Protein AF-A0A2J8LV79-F1 (afdb_monomer)

Radius of gyration: 21.76 Å; Cα contacts (8 Å, |Δi|>4): 304; chains: 1; bounding box: 48×62×70 Å

Mean predicted aligned error: 9.34 Å

Structure (mmCIF, N/CA/C/O backbone):
data_AF-A0A2J8LV79-F1
#
_entry.id   AF-A0A2J8LV79-F1
#
loop_
_atom_site.group_PDB
_atom_site.id
_atom_site.type_symbol
_atom_site.label_atom_id
_atom_site.label_alt_id
_atom_site.label_comp_id
_atom_site.label_asym_id
_atom_site.label_entity_id
_atom_site.label_seq_id
_atom_site.pdbx_PDB_ins_code
_atom_site.Cartn_x
_atom_site.Cartn_y
_atom_site.Cartn_z
_atom_site.occupancy
_atom_site.B_iso_or_equiv
_atom_site.auth_seq_id
_atom_site.auth_comp_id
_atom_site.auth_asym_id
_atom_site.auth_atom_id
_atom_site.pdbx_PDB_model_num
ATOM 1 N N . MET A 1 1 ? -25.445 -39.175 40.137 1.00 39.69 1 MET A N 1
ATOM 2 C CA . MET A 1 1 ? -25.209 -37.729 39.940 1.00 39.69 1 MET A CA 1
ATOM 3 C C . MET A 1 1 ? -23.810 -37.565 39.372 1.00 39.69 1 MET A C 1
ATOM 5 O O . MET A 1 1 ? -22.856 -37.852 40.078 1.00 39.69 1 MET A O 1
ATOM 9 N N . ILE A 1 2 ? -23.695 -37.228 38.089 1.00 40.22 2 ILE A N 1
ATOM 10 C CA . ILE A 1 2 ? -22.416 -37.004 37.398 1.00 40.22 2 ILE A CA 1
ATOM 11 C C . ILE A 1 2 ? -22.277 -35.485 37.269 1.00 40.22 2 ILE A C 1
ATOM 13 O O . ILE A 1 2 ? -23.160 -34.882 36.655 1.00 40.22 2 ILE A O 1
ATOM 17 N N . PRO A 1 3 ? -21.256 -34.833 37.849 1.00 46.62 3 PRO A N 1
ATOM 18 C CA . PRO A 1 3 ? -21.063 -33.415 37.614 1.00 46.62 3 PRO A CA 1
ATOM 19 C C . PRO A 1 3 ? -20.455 -33.258 36.218 1.00 46.62 3 PRO A C 1
ATOM 21 O O . PRO A 1 3 ? -19.317 -33.654 35.971 1.00 46.62 3 PRO A O 1
ATOM 24 N N . LEU A 1 4 ? -21.239 -32.714 35.285 1.00 43.84 4 LEU A N 1
ATOM 25 C CA . LEU A 1 4 ? -20.723 -32.218 34.015 1.00 43.84 4 LEU A CA 1
ATOM 26 C C . LEU A 1 4 ? -19.772 -31.054 34.330 1.00 43.84 4 LEU A C 1
ATOM 28 O O . LEU A 1 4 ? -20.209 -29.974 34.729 1.00 43.84 4 LEU A O 1
ATOM 32 N N . LEU A 1 5 ? -18.469 -31.282 34.173 1.00 44.16 5 LEU A N 1
ATOM 33 C CA . LEU A 1 5 ? -17.471 -30.221 34.142 1.00 44.16 5 LEU A CA 1
ATOM 34 C C . LEU A 1 5 ? -17.690 -29.407 32.861 1.00 44.16 5 LEU A C 1
ATOM 36 O O . LEU A 1 5 ? -17.278 -29.806 31.773 1.00 44.16 5 LEU A O 1
ATOM 40 N N . LEU A 1 6 ? -18.353 -28.259 32.987 1.00 46.00 6 LEU A N 1
ATOM 41 C CA . LEU A 1 6 ? -18.395 -27.249 31.938 1.00 46.00 6 LEU A CA 1
ATOM 42 C C . LEU A 1 6 ? -17.056 -26.495 31.966 1.00 46.00 6 LEU A C 1
ATOM 44 O O . LEU A 1 6 ? -16.930 -25.431 32.568 1.00 46.00 6 LEU A O 1
ATOM 48 N N . ALA A 1 7 ? -16.023 -27.075 31.355 1.00 46.91 7 ALA A N 1
ATOM 49 C CA . ALA A 1 7 ? -14.802 -26.348 31.036 1.00 46.91 7 ALA A CA 1
ATOM 50 C C . ALA A 1 7 ? -15.116 -25.384 29.883 1.00 46.91 7 ALA A C 1
ATOM 52 O O . ALA A 1 7 ? -14.869 -25.674 28.713 1.00 46.91 7 ALA A O 1
ATOM 53 N N . ALA A 1 8 ? -15.716 -24.240 30.211 1.00 50.88 8 ALA A N 1
ATOM 54 C CA . ALA A 1 8 ? -15.766 -23.112 29.302 1.00 50.88 8 ALA A CA 1
ATOM 55 C C . ALA A 1 8 ? -14.333 -22.586 29.156 1.00 50.88 8 ALA A C 1
ATOM 57 O O . ALA A 1 8 ? -13.867 -21.761 29.941 1.00 50.88 8 ALA A O 1
ATOM 58 N N . LEU A 1 9 ? -13.626 -23.100 28.148 1.00 46.44 9 LEU A N 1
ATOM 59 C CA . LEU A 1 9 ? -12.509 -22.416 27.511 1.00 46.44 9 LEU A CA 1
ATOM 60 C C . LEU A 1 9 ? -13.044 -21.083 26.975 1.00 46.44 9 LEU A C 1
ATOM 62 O O . LEU A 1 9 ? -13.362 -20.943 25.798 1.00 46.44 9 LEU A O 1
ATOM 66 N N . LEU A 1 10 ? -13.136 -20.081 27.848 1.00 46.03 10 LEU A N 1
ATOM 67 C CA . LEU A 1 10 ? -13.103 -18.685 27.446 1.00 46.03 10 LEU A CA 1
ATOM 68 C C . LEU A 1 10 ? -11.665 -18.400 27.013 1.00 46.03 10 LEU A C 1
ATOM 70 O O . LEU A 1 10 ? -10.909 -17.698 27.680 1.00 46.03 10 LEU A O 1
ATOM 74 N N . CYS A 1 11 ? -11.277 -18.979 25.877 1.00 46.31 11 CYS A N 1
ATOM 75 C CA . CYS A 1 11 ? -10.265 -18.363 25.051 1.00 46.31 11 CYS A CA 1
ATOM 76 C C . CYS A 1 11 ? -10.916 -17.066 24.579 1.00 46.31 11 CYS A C 1
ATOM 78 O O . CYS A 1 11 ? -11.629 -17.047 23.583 1.00 46.31 11 CYS A O 1
ATOM 80 N N . VAL A 1 12 ? -10.783 -16.002 25.372 1.00 38.00 12 VAL A N 1
ATOM 81 C CA . VAL A 1 12 ? -10.940 -14.656 24.843 1.00 38.00 12 VAL A CA 1
ATOM 82 C C . VAL A 1 12 ? -9.809 -14.563 23.831 1.00 38.00 12 VAL A C 1
ATOM 84 O O . VAL A 1 12 ? -8.650 -14.542 24.258 1.00 38.00 12 VAL A O 1
ATOM 87 N N . PRO A 1 13 ? -10.072 -14.583 22.513 1.00 48.00 13 PRO A N 1
ATOM 88 C CA . PRO A 1 13 ? -9.004 -14.256 21.605 1.00 48.00 13 PRO A CA 1
ATOM 89 C C . PRO A 1 13 ? -8.693 -12.800 21.929 1.00 48.00 13 PRO A C 1
ATOM 91 O O . PRO A 1 13 ? -9.554 -11.925 21.791 1.00 48.00 13 PRO A O 1
ATOM 94 N N . ALA A 1 14 ? -7.481 -12.537 22.415 1.00 49.09 14 ALA A N 1
ATOM 95 C CA . ALA A 1 14 ? -6.892 -11.225 22.231 1.00 49.09 14 ALA A CA 1
ATOM 96 C C . ALA A 1 14 ? -7.126 -10.885 20.755 1.00 49.09 14 ALA A C 1
ATOM 98 O O . ALA A 1 14 ? -6.727 -11.663 19.888 1.00 49.09 14 ALA A O 1
ATOM 99 N N . GLY A 1 15 ? -7.928 -9.849 20.491 1.00 58.84 15 GLY A N 1
ATOM 100 C CA . GLY A 1 15 ? -8.469 -9.611 19.158 1.00 58.84 15 GLY A CA 1
ATOM 101 C C . GLY A 1 15 ? -7.330 -9.570 18.152 1.00 58.84 15 GLY A C 1
ATOM 102 O O . GLY A 1 15 ? -6.488 -8.676 18.232 1.00 58.84 15 GLY A O 1
ATOM 103 N N . ALA A 1 16 ? -7.283 -10.557 17.255 1.00 71.44 16 ALA A N 1
ATOM 104 C CA . ALA A 1 16 ? -6.302 -10.580 16.186 1.00 71.44 16 ALA A CA 1
ATOM 105 C C . ALA A 1 16 ? -6.394 -9.248 15.434 1.00 71.44 16 ALA A C 1
ATOM 107 O O . ALA A 1 16 ? -7.498 -8.757 15.168 1.00 71.44 16 ALA A O 1
ATOM 108 N N . LEU A 1 17 ? -5.244 -8.638 15.144 1.00 86.44 17 LEU A N 1
ATOM 109 C CA . LEU A 1 17 ? -5.197 -7.430 14.332 1.00 86.44 17 LEU A CA 1
ATOM 110 C C . LEU A 1 17 ? -5.921 -7.727 13.014 1.00 86.44 17 LEU A C 1
ATOM 112 O O . LEU A 1 17 ? -5.528 -8.626 12.278 1.00 86.44 17 LEU A O 1
ATOM 116 N N . THR A 1 18 ? -7.005 -7.007 12.750 1.00 91.56 18 THR A N 1
ATOM 117 C CA . THR A 1 18 ? -7.885 -7.267 11.610 1.00 91.56 18 THR A CA 1
ATOM 118 C C . THR A 1 18 ? -8.355 -5.956 11.001 1.00 91.56 18 THR A C 1
ATOM 120 O O . THR A 1 18 ? -8.364 -4.912 11.664 1.00 91.56 18 THR A O 1
ATOM 123 N N . CYS A 1 19 ? -8.742 -6.007 9.730 1.00 94.50 19 CYS A N 1
ATOM 124 C CA . CYS A 1 19 ? -9.367 -4.876 9.074 1.00 94.50 19 CYS A CA 1
ATOM 125 C C . CYS A 1 19 ? -10.834 -4.791 9.504 1.00 94.50 19 CYS A C 1
ATOM 127 O O . CYS A 1 19 ? -11.537 -5.793 9.594 1.00 94.50 19 CYS A O 1
ATOM 129 N N . TYR A 1 20 ? -11.318 -3.577 9.734 1.00 95.88 20 TYR A N 1
ATOM 130 C CA . TYR A 1 20 ? -12.736 -3.318 9.943 1.00 95.88 20 TYR A CA 1
ATOM 131 C C . TYR A 1 20 ? -13.293 -2.628 8.711 1.00 95.88 20 TYR A C 1
ATOM 133 O O . TYR A 1 20 ? -12.776 -1.603 8.266 1.00 95.88 20 TYR A O 1
ATOM 141 N N . GLY A 1 21 ? -14.361 -3.193 8.163 1.00 96.12 21 GLY A N 1
ATOM 142 C CA . GLY A 1 21 ? -15.067 -2.626 7.036 1.00 96.12 21 GLY A CA 1
ATOM 143 C C . GLY A 1 21 ? -15.900 -1.414 7.425 1.00 96.12 21 GLY A C 1
ATOM 144 O O . GLY A 1 21 ? -16.031 -1.032 8.591 1.00 96.12 21 GLY A O 1
ATOM 145 N N . ASP A 1 22 ? -16.515 -0.801 6.422 1.00 95.00 22 ASP A N 1
ATOM 146 C CA . ASP A 1 22 ? -17.202 0.479 6.607 1.00 95.00 22 ASP A CA 1
ATOM 147 C C . ASP A 1 22 ? -18.522 0.382 7.396 1.00 95.00 22 ASP A C 1
ATOM 149 O O . ASP A 1 22 ? -19.063 1.377 7.884 1.00 95.00 22 ASP A O 1
ATOM 153 N N . SER A 1 23 ? -19.039 -0.841 7.537 1.00 93.44 23 SER A N 1
ATOM 154 C CA . SER A 1 23 ? -20.164 -1.206 8.404 1.00 93.44 23 SER A CA 1
ATOM 155 C C . SER A 1 23 ? -19.758 -1.417 9.869 1.00 93.44 23 SER A C 1
ATOM 157 O O . SER A 1 23 ? -20.633 -1.602 10.713 1.00 93.44 23 SER A O 1
ATOM 159 N N . GLY A 1 24 ? -18.456 -1.404 10.174 1.00 94.00 24 GLY A N 1
ATOM 160 C CA . GLY A 1 24 ? -17.907 -1.722 11.492 1.00 94.00 24 GLY A CA 1
ATOM 161 C C . GLY A 1 24 ? -17.724 -3.216 11.766 1.00 94.00 24 GLY A C 1
ATOM 162 O O . GLY A 1 24 ? -17.339 -3.564 12.877 1.00 94.00 24 GLY A O 1
ATOM 163 N N . GLN A 1 25 ? -17.979 -4.087 10.787 1.00 94.31 25 GLN A N 1
ATOM 164 C CA . GLN A 1 25 ? -17.705 -5.524 10.890 1.00 94.31 25 GLN A CA 1
ATOM 165 C C . GLN A 1 25 ? -16.270 -5.846 10.450 1.00 94.31 25 GLN A C 1
ATOM 167 O O . GLN A 1 25 ? -15.749 -5.133 9.589 1.00 94.31 25 GLN A O 1
ATOM 172 N N . PRO A 1 26 ? -15.626 -6.892 11.000 1.00 95.38 26 PRO A N 1
ATOM 173 C CA . PRO A 1 26 ? -14.350 -7.380 10.486 1.00 95.38 26 PRO A CA 1
ATOM 174 C C . PRO A 1 26 ? -14.457 -7.762 9.005 1.00 95.38 26 PRO A C 1
ATOM 176 O O . PRO A 1 26 ? -15.452 -8.350 8.583 1.00 95.38 26 PRO A O 1
ATOM 179 N N . VAL A 1 27 ? -13.434 -7.421 8.229 1.00 96.19 27 VAL A N 1
ATOM 180 C CA . VAL A 1 27 ? -13.278 -7.801 6.820 1.00 96.19 27 VAL A CA 1
ATOM 181 C C . VAL A 1 27 ? -11.847 -8.267 6.597 1.00 96.19 27 VAL A C 1
ATOM 183 O O . VAL A 1 27 ? -10.934 -7.840 7.299 1.00 96.19 27 VAL A O 1
ATOM 186 N N . ASP A 1 28 ? -11.639 -9.126 5.610 1.00 95.19 28 ASP A N 1
ATOM 187 C CA . ASP A 1 28 ? -10.306 -9.637 5.290 1.00 95.19 28 ASP A CA 1
ATOM 188 C C . ASP A 1 28 ? -9.422 -8.564 4.623 1.00 95.19 28 ASP A C 1
ATOM 190 O O . ASP A 1 28 ? -8.253 -8.383 4.963 1.00 95.19 28 ASP A O 1
ATOM 194 N N . TRP A 1 29 ? -10.014 -7.766 3.734 1.00 95.94 29 TRP A N 1
ATOM 195 C CA . TRP A 1 29 ? -9.386 -6.611 3.100 1.00 95.94 29 TRP A CA 1
ATOM 196 C C . TRP A 1 29 ? -10.441 -5.570 2.716 1.00 95.94 29 TRP A C 1
ATOM 198 O O . TRP A 1 29 ? -11.628 -5.868 2.579 1.00 95.94 29 TRP A O 1
ATOM 208 N N . PHE A 1 30 ? -10.005 -4.328 2.521 1.00 97.25 30 PHE A N 1
ATOM 209 C CA . PHE A 1 30 ? -10.810 -3.289 1.887 1.00 97.25 30 PHE A CA 1
ATOM 210 C C . PHE A 1 30 ? -9.921 -2.319 1.109 1.00 97.25 30 PHE A C 1
ATOM 212 O O . PHE A 1 30 ? -8.728 -2.182 1.382 1.00 97.25 30 PHE A O 1
ATOM 219 N N . VAL A 1 31 ? -10.525 -1.596 0.171 1.00 97.38 31 VAL A N 1
ATOM 220 C CA . VAL A 1 31 ? -9.910 -0.496 -0.570 1.00 97.38 31 VAL A CA 1
ATOM 221 C C . VAL A 1 31 ? -10.752 0.760 -0.370 1.00 97.38 31 VAL A C 1
ATOM 223 O O . VAL A 1 31 ? -11.982 0.724 -0.434 1.00 97.38 31 VAL A O 1
ATOM 226 N N . VAL A 1 32 ? -10.082 1.889 -0.138 1.00 97.25 32 VAL A N 1
ATOM 227 C CA . VAL A 1 32 ? -10.708 3.214 -0.132 1.00 97.25 32 VAL A CA 1
ATOM 228 C C . VAL A 1 32 ? -10.107 4.091 -1.219 1.00 97.25 32 VAL A C 1
ATOM 230 O O . VAL A 1 32 ? -8.892 4.125 -1.398 1.00 97.25 32 VAL A O 1
ATOM 233 N N . TYR A 1 33 ? -10.957 4.840 -1.914 1.00 96.81 33 TYR A N 1
ATOM 234 C CA . TYR A 1 33 ? -10.546 5.879 -2.852 1.00 96.81 33 TYR A CA 1
ATOM 235 C C . TYR A 1 33 ? -11.039 7.226 -2.333 1.00 96.81 33 TYR A C 1
ATOM 237 O O . TYR A 1 33 ? -12.231 7.527 -2.406 1.00 96.81 33 TYR A O 1
ATOM 245 N N . LYS A 1 34 ? -10.137 8.056 -1.802 1.00 95.50 34 LYS A N 1
ATOM 246 C CA . LYS A 1 34 ? -10.491 9.382 -1.283 1.00 95.50 34 LYS A CA 1
ATOM 247 C C . LYS A 1 34 ? -10.789 10.350 -2.427 1.00 95.50 34 LYS A C 1
ATOM 249 O O . LYS A 1 34 ? -9.983 10.509 -3.340 1.00 95.50 34 LYS A O 1
ATOM 254 N N . LEU A 1 35 ? -11.915 11.047 -2.346 1.00 93.19 35 LEU A N 1
ATOM 255 C CA . LEU A 1 35 ? -12.305 12.042 -3.337 1.00 93.19 35 LEU A CA 1
ATOM 256 C C . LEU A 1 35 ? -11.572 13.379 -3.099 1.00 93.19 35 LEU A C 1
ATOM 258 O O . LEU A 1 35 ? -11.213 13.713 -1.957 1.00 93.19 35 LEU A O 1
ATOM 262 N N . PRO A 1 36 ? -11.301 14.155 -4.164 1.00 91.44 36 PRO A N 1
ATOM 263 C CA . PRO A 1 36 ? -10.710 15.481 -4.039 1.00 91.44 36 PRO A CA 1
ATOM 264 C C . PRO A 1 36 ? -11.697 16.477 -3.415 1.00 91.44 36 PRO A C 1
ATOM 266 O O . PRO A 1 36 ? -12.911 16.271 -3.398 1.00 91.44 36 PRO A O 1
ATOM 269 N N . ALA A 1 37 ? -11.177 17.595 -2.911 1.00 89.31 37 ALA A N 1
ATOM 270 C CA . ALA A 1 37 ? -12.014 18.711 -2.487 1.00 89.31 37 ALA A CA 1
ATOM 271 C C . ALA A 1 37 ? -12.567 19.438 -3.724 1.00 89.31 37 ALA A C 1
ATOM 273 O O . ALA A 1 37 ? -11.842 20.163 -4.403 1.00 89.31 37 ALA A O 1
ATOM 274 N N . LEU A 1 38 ? -13.850 19.239 -4.026 1.00 81.00 38 LEU A N 1
ATOM 275 C CA . LEU A 1 38 ? -14.521 19.929 -5.127 1.00 81.00 38 LEU A CA 1
ATOM 276 C C . LEU A 1 38 ? -14.996 21.325 -4.689 1.00 81.00 38 LEU A C 1
ATOM 278 O O . LEU A 1 38 ? -15.465 21.520 -3.564 1.00 81.00 38 LEU A O 1
ATOM 282 N N . ARG A 1 39 ? -14.878 22.310 -5.588 1.00 70.69 39 ARG A N 1
ATOM 283 C CA . ARG A 1 39 ? -15.454 23.652 -5.404 1.00 70.69 39 ARG A CA 1
ATOM 284 C C . ARG A 1 39 ? -16.967 23.567 -5.662 1.00 70.69 39 ARG A C 1
ATOM 286 O O . ARG A 1 39 ? -17.359 23.221 -6.768 1.00 70.69 39 ARG A O 1
ATOM 293 N N . GLY A 1 40 ? -17.809 23.854 -4.663 1.00 70.81 40 GLY A N 1
ATOM 294 C CA . GLY A 1 40 ? -19.273 23.756 -4.793 1.00 70.81 40 GLY A CA 1
ATOM 295 C C . GLY A 1 40 ? -20.038 23.655 -3.465 1.00 70.81 40 GLY A C 1
ATOM 296 O O . GLY A 1 40 ? -19.451 23.819 -2.387 1.00 70.81 40 GLY A O 1
ATOM 297 N N . SER A 1 41 ? -21.356 23.419 -3.565 1.00 56.62 41 SER A N 1
ATOM 298 C CA . SER A 1 41 ? -22.307 23.332 -2.445 1.00 56.62 41 SER A CA 1
ATOM 299 C C . SER A 1 41 ? -22.028 22.133 -1.538 1.00 56.62 41 SER A C 1
ATOM 301 O O . SER A 1 41 ? -21.927 21.001 -2.004 1.00 56.62 41 SER A O 1
ATOM 303 N N . GLY A 1 42 ? -21.925 22.406 -0.241 1.00 66.94 42 GLY A N 1
ATOM 304 C CA . GLY A 1 42 ? -21.603 21.455 0.820 1.00 66.94 42 GLY A CA 1
ATOM 305 C C . GLY A 1 42 ? -20.848 22.168 1.942 1.00 66.94 42 GLY A C 1
ATOM 306 O O . GLY A 1 42 ? -20.247 23.224 1.715 1.00 66.94 42 GLY A O 1
ATOM 307 N N . GLU A 1 43 ? -20.878 21.616 3.152 1.00 73.75 43 GLU A N 1
ATOM 308 C CA . GLU A 1 43 ? -20.137 22.179 4.281 1.00 73.75 43 GLU A CA 1
ATOM 309 C C . GLU A 1 43 ? -18.633 22.177 3.997 1.00 73.75 43 GLU A C 1
ATOM 311 O O . GLU A 1 43 ? -18.054 21.151 3.632 1.00 73.75 43 GLU A O 1
ATOM 316 N N . ALA A 1 44 ? -17.980 23.325 4.196 1.00 76.00 44 ALA A N 1
ATOM 317 C CA . ALA A 1 44 ? -16.544 23.470 3.967 1.00 76.00 44 ALA A CA 1
ATOM 318 C C . ALA A 1 44 ? -15.719 22.429 4.745 1.00 76.00 44 ALA A C 1
ATOM 320 O O . ALA A 1 44 ? -14.731 21.924 4.217 1.00 76.00 44 ALA A O 1
ATOM 321 N N . ALA A 1 45 ? -16.175 22.062 5.948 1.00 76.56 45 ALA A N 1
ATOM 322 C CA . ALA A 1 45 ? -15.540 21.080 6.824 1.00 76.56 45 ALA A CA 1
ATOM 323 C C . ALA A 1 45 ? -15.519 19.647 6.259 1.00 76.56 45 ALA A C 1
ATOM 325 O O . ALA A 1 45 ? -14.679 18.853 6.663 1.00 76.56 45 ALA A O 1
ATOM 326 N N . GLN A 1 46 ? -16.408 19.309 5.320 1.00 81.25 46 GLN A N 1
ATOM 327 C CA . GLN A 1 46 ? -16.523 17.957 4.755 1.00 81.25 46 GLN A CA 1
ATOM 328 C C . GLN A 1 46 ? -15.822 17.815 3.393 1.00 81.25 46 GLN A C 1
ATOM 330 O O . GLN A 1 46 ? -15.763 16.727 2.809 1.00 81.25 46 GLN A O 1
ATOM 335 N N . ARG A 1 47 ? -15.284 18.915 2.854 1.00 86.44 47 ARG A N 1
ATOM 336 C CA . ARG A 1 47 ? -14.685 18.944 1.516 1.00 86.44 47 ARG A CA 1
ATOM 337 C C . ARG A 1 47 ? -13.445 18.057 1.452 1.00 86.44 47 ARG A C 1
ATOM 339 O O . ARG A 1 47 ? -12.524 18.189 2.248 1.00 86.44 47 ARG A O 1
ATOM 346 N N . GLY A 1 48 ? -13.411 17.166 0.461 1.00 90.31 48 GLY A N 1
ATOM 347 C CA . GLY A 1 48 ? -12.277 16.265 0.231 1.00 90.31 48 GLY A CA 1
ATOM 348 C C . GLY A 1 48 ? -12.116 15.154 1.274 1.00 90.31 48 GLY A C 1
ATOM 349 O O . GLY A 1 48 ? -11.064 14.510 1.297 1.00 90.31 48 GLY A O 1
ATOM 350 N N . LEU A 1 49 ? -13.130 14.937 2.121 1.00 93.31 49 LEU A N 1
ATOM 351 C CA . LEU A 1 49 ? -13.174 13.855 3.112 1.00 93.31 49 LEU A CA 1
ATOM 352 C C . LEU A 1 49 ? -14.088 12.691 2.701 1.00 93.31 49 LEU A C 1
ATOM 354 O O . LEU A 1 49 ? -14.098 11.657 3.366 1.00 93.31 49 LEU A O 1
ATOM 358 N N . GLN A 1 50 ? -14.841 12.842 1.611 1.00 94.06 50 GLN A N 1
ATOM 359 C CA . GLN A 1 50 ? -15.625 11.758 1.020 1.00 94.06 50 GLN A CA 1
ATOM 360 C C . GLN A 1 50 ? -14.706 10.724 0.358 1.00 94.06 50 GLN A C 1
ATOM 362 O O . GLN A 1 50 ? -13.607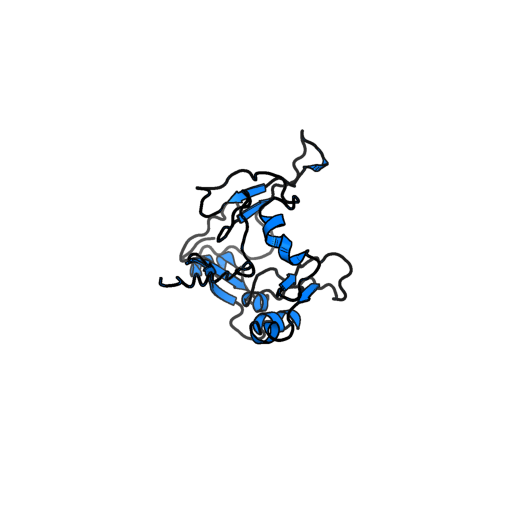 11.052 -0.096 1.00 94.06 50 GLN A O 1
ATOM 367 N N . TYR A 1 51 ? -15.157 9.475 0.278 1.00 96.69 51 TYR A N 1
ATOM 368 C CA . TYR A 1 51 ? -14.422 8.387 -0.365 1.00 96.69 51 TYR A CA 1
ATOM 369 C C . TYR A 1 51 ? -15.373 7.360 -0.985 1.00 96.69 51 TYR A C 1
ATOM 371 O O . TYR A 1 51 ? -16.514 7.215 -0.550 1.00 96.69 51 TYR A O 1
ATOM 379 N N . LYS A 1 52 ? -14.885 6.633 -1.993 1.00 97.69 52 LYS A N 1
ATOM 380 C CA . LYS A 1 52 ? -15.471 5.366 -2.444 1.00 97.69 52 LYS A CA 1
ATOM 381 C C . LYS A 1 52 ? -14.845 4.212 -1.669 1.00 97.69 52 LYS A C 1
ATOM 383 O O . LYS A 1 52 ? -13.684 4.290 -1.267 1.00 97.69 52 LYS A O 1
ATOM 388 N N . TYR A 1 53 ? -15.607 3.148 -1.478 1.00 98.31 53 TYR A N 1
ATOM 389 C CA . TYR A 1 53 ? -15.237 1.987 -0.683 1.00 98.31 53 TYR A CA 1
ATOM 390 C C . TYR A 1 53 ? -15.502 0.689 -1.454 1.00 98.31 53 TYR A C 1
ATOM 392 O O . TYR A 1 53 ? -16.507 0.588 -2.161 1.00 98.31 53 TYR A O 1
ATOM 400 N N . LEU A 1 54 ? -14.624 -0.296 -1.272 1.00 97.69 54 LEU A N 1
ATOM 401 C CA . LEU A 1 54 ? -14.717 -1.643 -1.833 1.00 97.69 54 LEU A CA 1
ATOM 402 C C . LEU A 1 54 ? -14.198 -2.663 -0.805 1.00 97.69 54 LEU A C 1
ATOM 404 O O . LEU A 1 54 ? -13.147 -2.454 -0.207 1.00 97.69 54 LEU A O 1
ATOM 408 N N . ASP A 1 55 ? -14.917 -3.765 -0.623 1.00 96.94 55 ASP A N 1
ATOM 409 C CA . ASP A 1 55 ? -14.475 -4.970 0.101 1.00 96.94 55 ASP A CA 1
ATOM 410 C C . ASP A 1 55 ? -14.971 -6.228 -0.635 1.00 96.94 55 ASP A C 1
ATOM 412 O O . ASP A 1 55 ? -15.713 -6.122 -1.616 1.00 96.94 55 ASP A O 1
ATOM 416 N N . GLU A 1 56 ? -14.599 -7.414 -0.156 1.00 94.44 56 GLU A N 1
ATOM 417 C CA . GLU A 1 56 ? -15.037 -8.700 -0.721 1.00 94.44 56 GLU A CA 1
ATOM 418 C C . GLU A 1 56 ? -16.570 -8.826 -0.831 1.00 94.44 56 GLU A C 1
ATOM 420 O O . GLU A 1 56 ? -17.096 -9.334 -1.818 1.00 94.44 56 GLU A O 1
ATOM 425 N N . SER A 1 57 ? -17.304 -8.310 0.157 1.00 93.19 57 SER A N 1
ATOM 426 C CA . SER A 1 57 ? -18.766 -8.419 0.255 1.00 93.19 57 SER A CA 1
ATOM 427 C C . SER A 1 57 ? -19.533 -7.336 -0.514 1.00 93.19 57 SER A C 1
ATOM 429 O O . SER A 1 57 ? -20.760 -7.379 -0.612 1.00 93.19 57 SER A O 1
ATOM 431 N N . SER A 1 58 ? -18.836 -6.316 -1.014 1.00 92.25 58 SER A N 1
ATOM 432 C CA . SER A 1 58 ? -19.459 -5.082 -1.497 1.00 92.25 58 SER A CA 1
ATOM 433 C C . SER A 1 58 ? -20.108 -5.204 -2.875 1.00 92.25 58 SER A C 1
ATOM 435 O O . SER A 1 58 ? -20.957 -4.377 -3.203 1.00 92.25 58 SER A O 1
ATOM 437 N N . GLY A 1 59 ? -19.723 -6.204 -3.676 1.00 93.62 59 GLY A N 1
ATOM 438 C CA . GLY A 1 59 ? -20.198 -6.375 -5.054 1.00 93.62 59 GLY A CA 1
ATOM 439 C C . GLY A 1 59 ? -19.726 -5.285 -6.028 1.00 93.62 59 GLY A C 1
ATOM 440 O O . GLY A 1 59 ? -20.203 -5.234 -7.159 1.00 93.62 59 GLY A O 1
ATOM 441 N N . GLY A 1 60 ? -18.809 -4.407 -5.605 1.00 95.88 60 GLY A N 1
ATOM 442 C CA . GLY A 1 60 ? -18.298 -3.294 -6.402 1.00 95.88 60 GLY A CA 1
ATOM 443 C C . GLY A 1 60 ? -18.125 -2.008 -5.595 1.00 95.88 60 GLY A C 1
ATOM 444 O O . GLY A 1 60 ? -18.398 -1.943 -4.395 1.00 95.88 60 GLY A O 1
ATOM 445 N N . TRP A 1 61 ? -17.650 -0.960 -6.270 1.00 97.50 61 TRP A N 1
ATOM 446 C CA . TRP A 1 61 ? -17.441 0.346 -5.650 1.00 97.50 61 TRP A CA 1
ATOM 447 C C . TRP A 1 61 ? -18.759 0.955 -5.167 1.00 97.50 61 TRP A C 1
ATOM 449 O O . TRP A 1 61 ? -19.698 1.129 -5.943 1.00 97.50 61 TRP A O 1
ATOM 459 N N . ARG A 1 62 ? -18.790 1.371 -3.900 1.00 97.00 62 ARG A N 1
ATOM 460 C CA . ARG A 1 62 ? -19.903 2.117 -3.292 1.00 97.00 62 ARG A CA 1
ATOM 461 C C . ARG A 1 62 ? -19.420 3.404 -2.639 1.00 97.00 62 ARG A C 1
ATOM 463 O O . ARG A 1 62 ? -18.226 3.573 -2.396 1.00 97.00 62 ARG A O 1
ATOM 470 N N . ASP A 1 63 ? -20.338 4.319 -2.352 1.00 96.56 63 ASP A N 1
ATOM 471 C CA . ASP A 1 63 ? -20.029 5.476 -1.511 1.00 96.56 63 ASP A CA 1
ATOM 472 C C . ASP A 1 63 ? -19.699 5.039 -0.081 1.00 96.56 63 ASP A C 1
ATOM 474 O O . ASP A 1 63 ? -20.320 4.121 0.466 1.00 96.56 63 ASP A O 1
ATOM 478 N N . GLY A 1 64 ? -18.704 5.693 0.519 1.00 95.69 64 GLY A N 1
ATOM 479 C CA . GLY A 1 64 ? -18.397 5.536 1.933 1.00 95.69 64 GLY A CA 1
ATOM 480 C C . GLY A 1 64 ? -19.584 5.955 2.801 1.00 95.69 64 GLY A C 1
ATOM 481 O O . GLY A 1 64 ? -20.284 6.925 2.515 1.00 95.69 64 GLY A O 1
ATOM 482 N N . ARG A 1 65 ? -19.802 5.243 3.906 1.00 95.19 65 ARG A N 1
ATOM 483 C CA . ARG A 1 65 ? -20.882 5.478 4.878 1.00 95.19 65 ARG A CA 1
ATOM 484 C C . ARG A 1 65 ? -20.633 6.694 5.780 1.00 95.19 65 ARG A C 1
ATOM 486 O O . ARG A 1 65 ? -21.379 6.910 6.733 1.00 95.19 65 ARG A O 1
ATOM 493 N N . GLY A 1 66 ? -19.562 7.447 5.543 1.00 93.12 66 GLY A N 1
ATOM 494 C CA . GLY A 1 66 ? -19.169 8.610 6.329 1.00 93.12 66 GLY A CA 1
ATOM 495 C C . GLY A 1 66 ? -17.943 9.306 5.746 1.00 93.12 66 GLY A C 1
ATOM 496 O O . GLY A 1 66 ? -17.629 9.162 4.567 1.00 93.12 66 GLY A O 1
ATOM 497 N N . LEU A 1 67 ? -17.248 10.069 6.587 1.00 95.00 67 LEU A N 1
ATOM 498 C CA . LEU A 1 67 ? -16.030 10.792 6.219 1.00 95.00 67 LEU A CA 1
ATOM 499 C C . LEU A 1 67 ? -14.786 9.965 6.554 1.00 95.00 67 LEU A C 1
ATOM 501 O O . LEU A 1 67 ? -14.761 9.255 7.557 1.00 95.00 67 LEU A O 1
ATOM 505 N N . ILE A 1 68 ? -13.733 10.083 5.746 1.00 95.62 68 ILE A N 1
ATOM 506 C CA . ILE A 1 68 ? -12.508 9.281 5.902 1.00 95.62 68 ILE A CA 1
ATOM 507 C C . ILE A 1 68 ? -11.787 9.521 7.239 1.00 95.62 68 ILE A C 1
ATOM 509 O O . ILE A 1 68 ? -11.061 8.653 7.713 1.00 95.62 68 ILE A O 1
ATOM 513 N N . ASN A 1 69 ? -11.993 10.687 7.859 1.00 94.19 69 ASN A N 1
ATOM 514 C CA . ASN A 1 69 ? -11.409 11.059 9.147 1.00 94.19 69 ASN A CA 1
ATOM 515 C C . ASN A 1 69 ? -12.246 10.617 10.363 1.00 94.19 69 ASN A C 1
ATOM 517 O O . ASN A 1 69 ? -11.854 10.906 11.491 1.00 94.19 69 ASN A O 1
ATOM 521 N N . SER A 1 70 ? -13.392 9.955 10.169 1.00 95.12 70 SER A N 1
ATOM 522 C CA . SER A 1 70 ? -14.206 9.459 11.283 1.00 95.12 70 SER A CA 1
ATOM 523 C C . SER A 1 70 ? -13.573 8.195 11.888 1.00 95.12 70 SER A C 1
ATOM 525 O O . SER A 1 70 ? -13.262 7.249 11.152 1.00 95.12 70 SER A O 1
ATOM 527 N N . PRO A 1 71 ? -13.411 8.127 13.226 1.00 95.00 71 PRO A N 1
ATOM 528 C CA . PRO A 1 71 ? -12.889 6.936 13.899 1.00 95.00 71 PRO A CA 1
ATOM 529 C C . PRO A 1 71 ? -13.840 5.729 13.800 1.00 95.00 71 PRO A C 1
ATOM 531 O O . PRO A 1 71 ? -13.444 4.598 14.065 1.00 95.00 71 PRO A O 1
ATOM 534 N N . GLU A 1 72 ? -15.086 5.945 13.375 1.00 95.25 72 GLU A N 1
ATOM 535 C CA . GLU A 1 72 ? -16.116 4.928 13.177 1.00 95.25 72 GLU A CA 1
ATOM 536 C C . GLU A 1 72 ? -16.155 4.339 11.759 1.00 95.25 72 GLU A C 1
ATOM 538 O O . GLU A 1 72 ? -17.006 3.482 11.495 1.00 95.25 72 GLU A O 1
ATOM 543 N N . ARG A 1 73 ? -15.284 4.785 10.844 1.00 95.69 73 ARG A N 1
ATOM 544 C CA . ARG A 1 73 ? -15.187 4.258 9.470 1.00 95.69 73 ARG A CA 1
ATOM 545 C C . ARG A 1 73 ? -14.037 3.279 9.299 1.00 95.69 73 ARG A C 1
ATOM 547 O O . ARG A 1 73 ? -13.219 3.119 10.200 1.00 95.69 73 ARG A O 1
ATOM 554 N N . ALA A 1 74 ? -13.978 2.637 8.132 1.00 96.44 74 ALA A N 1
ATOM 555 C CA . ALA A 1 74 ? -13.040 1.548 7.859 1.00 96.44 74 ALA A CA 1
ATOM 556 C C . ALA A 1 74 ? -11.582 1.875 8.238 1.00 96.44 74 ALA A C 1
ATOM 558 O O . ALA A 1 74 ? -10.946 1.129 8.984 1.00 96.44 74 ALA A O 1
ATOM 559 N N . VAL A 1 75 ? -11.071 3.032 7.797 1.00 95.94 75 VAL A N 1
ATOM 560 C CA . VAL A 1 75 ? -9.701 3.486 8.107 1.00 95.94 75 VAL A CA 1
ATOM 561 C C . VAL A 1 75 ? -9.529 3.747 9.607 1.00 95.94 75 VAL A C 1
ATOM 563 O O . VAL A 1 75 ? -8.612 3.207 10.222 1.00 95.94 75 VAL A O 1
ATOM 566 N N . GLY A 1 76 ? -10.429 4.532 10.207 1.00 95.06 76 GLY A N 1
ATOM 567 C CA . GLY A 1 76 ? -10.359 4.909 11.620 1.00 95.06 76 GLY A CA 1
ATOM 568 C C . GLY A 1 76 ? -10.430 3.714 12.574 1.00 95.06 76 GLY A C 1
ATOM 569 O O . GLY A 1 76 ? -9.611 3.604 13.484 1.00 95.06 76 GLY A O 1
ATOM 570 N N . ARG A 1 77 ? -11.347 2.770 12.328 1.00 95.12 77 ARG A N 1
ATOM 571 C CA . ARG A 1 77 ? -11.488 1.548 13.135 1.00 95.12 77 ARG A CA 1
ATOM 572 C C . ARG A 1 77 ? -10.285 0.626 13.000 1.00 95.12 77 ARG A C 1
ATOM 574 O O . ARG A 1 77 ? -9.790 0.134 14.009 1.00 95.12 77 ARG A O 1
ATOM 581 N N . SER A 1 78 ? -9.801 0.422 11.775 1.00 94.88 78 SER A N 1
ATOM 582 C CA . SER A 1 78 ? -8.665 -0.472 11.513 1.00 94.88 78 SER A CA 1
ATOM 583 C C . SER A 1 78 ? -7.365 0.046 12.131 1.00 94.88 78 SER A C 1
ATOM 585 O O . SER A 1 78 ? -6.544 -0.743 12.587 1.00 94.88 78 SER A O 1
ATOM 587 N N . LEU A 1 79 ? -7.188 1.370 12.202 1.00 93.19 79 LEU A N 1
ATOM 588 C CA . LEU A 1 79 ? -6.027 1.990 12.846 1.00 93.19 79 LEU A CA 1
ATOM 589 C C . LEU A 1 79 ? -6.209 2.222 14.350 1.00 93.19 79 LEU A C 1
ATOM 591 O O . LEU A 1 79 ? -5.242 2.552 15.031 1.00 93.19 79 LEU A O 1
ATOM 595 N N . GLN A 1 80 ? -7.412 2.031 14.899 1.00 91.81 80 GLN A N 1
ATOM 596 C CA . GLN A 1 80 ? -7.696 2.295 16.310 1.00 91.81 80 GLN A CA 1
ATOM 597 C C . GLN A 1 80 ? -6.708 1.617 17.280 1.00 91.81 80 GLN A C 1
ATOM 599 O O . GLN A 1 80 ? -6.314 2.286 18.236 1.00 91.81 80 GLN A O 1
ATOM 604 N N . PRO A 1 81 ? -6.263 0.355 17.078 1.00 90.56 81 PRO A N 1
ATOM 605 C CA . PRO A 1 81 ? -5.297 -0.282 17.976 1.00 90.56 81 PRO A CA 1
ATOM 606 C C . PRO A 1 81 ? -3.976 0.486 18.127 1.00 90.56 81 PRO A C 1
ATOM 608 O O . PRO A 1 81 ? -3.404 0.474 19.212 1.00 90.56 81 PRO A O 1
ATOM 611 N N . LEU A 1 82 ? -3.527 1.192 17.082 1.00 89.50 82 LEU A N 1
ATOM 612 C CA . LEU A 1 82 ? -2.294 1.989 17.092 1.00 89.50 82 LEU A CA 1
ATOM 613 C C . LEU A 1 82 ? -2.399 3.230 17.992 1.00 89.50 82 LEU A C 1
ATOM 615 O O . LEU A 1 82 ? -1.398 3.687 18.531 1.00 89.50 82 LEU A O 1
ATOM 619 N N . TYR A 1 83 ? -3.605 3.778 18.154 1.00 86.44 83 TYR A N 1
ATOM 620 C CA . TYR A 1 83 ? -3.847 5.030 18.878 1.00 86.44 83 TYR A CA 1
ATOM 621 C C . TYR A 1 83 ? -4.393 4.819 20.299 1.00 86.44 83 TYR A C 1
ATOM 623 O O . TYR A 1 83 ? -4.834 5.772 20.944 1.00 86.44 83 TYR A O 1
ATOM 631 N N . ARG A 1 84 ? -4.389 3.580 20.807 1.00 85.00 84 ARG A N 1
ATOM 632 C CA . ARG A 1 84 ? -4.716 3.289 22.213 1.00 85.00 84 ARG A CA 1
ATOM 633 C C . ARG A 1 84 ? -3.512 3.577 23.113 1.00 85.00 84 ARG A C 1
ATOM 635 O O . ARG A 1 84 ? -2.375 3.601 22.662 1.00 85.00 84 ARG A O 1
ATOM 642 N N . SER A 1 85 ? -3.761 3.761 24.410 1.00 73.38 85 SER A N 1
ATOM 643 C CA . SER A 1 85 ? -2.722 4.100 25.396 1.00 73.38 85 SER A CA 1
ATOM 644 C C . SER A 1 85 ? -1.677 3.002 25.622 1.00 73.38 85 SER A C 1
ATOM 646 O O . SER A 1 85 ? -0.601 3.293 26.133 1.00 73.38 85 SER A O 1
ATOM 648 N N . ASN A 1 86 ? -1.975 1.752 25.262 1.00 81.12 86 ASN A N 1
ATOM 649 C CA . ASN A 1 86 ? -1.058 0.627 25.402 1.00 81.12 86 ASN A CA 1
ATOM 650 C C . ASN A 1 86 ? -0.865 -0.075 24.053 1.00 81.12 86 ASN A C 1
ATOM 652 O O . ASN A 1 86 ? -1.730 -0.832 23.614 1.00 81.12 86 ASN A O 1
ATOM 656 N N . THR A 1 87 ? 0.288 0.163 23.428 1.00 81.75 87 THR A N 1
ATOM 657 C CA . THR A 1 87 ? 0.714 -0.473 22.175 1.00 81.75 87 THR A CA 1
ATOM 658 C C . THR A 1 87 ? 1.723 -1.594 22.397 1.00 81.75 87 THR A C 1
ATOM 660 O O . THR A 1 87 ? 2.197 -2.146 21.419 1.00 81.75 87 THR A O 1
ATOM 663 N N . SER A 1 88 ? 2.061 -1.977 23.637 1.00 80.38 88 SER A N 1
ATOM 664 C CA . SER A 1 88 ? 3.147 -2.942 23.934 1.00 80.38 88 SER A CA 1
ATOM 665 C C . SER A 1 88 ? 3.002 -4.304 23.238 1.00 80.38 88 SER A C 1
ATOM 667 O O . SER A 1 88 ? 3.995 -4.970 22.965 1.00 80.38 88 SER A O 1
ATOM 669 N N . GLN A 1 89 ? 1.770 -4.699 22.907 1.00 82.25 89 GLN A N 1
ATOM 670 C CA . GLN A 1 89 ? 1.450 -5.943 22.199 1.00 82.25 89 GLN A CA 1
ATOM 671 C C . GLN A 1 89 ? 1.380 -5.782 20.669 1.00 82.25 89 GLN A C 1
ATOM 673 O O . GLN A 1 89 ? 1.019 -6.725 19.972 1.00 82.25 89 GLN A O 1
ATOM 678 N N . LEU A 1 90 ? 1.680 -4.594 20.138 1.00 86.62 90 LEU A N 1
ATOM 679 C CA . LEU A 1 90 ? 1.600 -4.267 18.718 1.00 86.62 90 LEU A CA 1
ATOM 680 C C . LEU A 1 90 ? 2.999 -4.042 18.140 1.00 86.62 90 LEU A C 1
ATOM 682 O O . LEU A 1 90 ? 3.740 -3.176 18.600 1.00 86.62 90 LEU A O 1
ATOM 686 N N . ALA A 1 91 ? 3.317 -4.767 17.071 1.00 88.00 91 ALA A N 1
ATOM 687 C CA . ALA A 1 91 ? 4.400 -4.405 16.170 1.00 88.00 91 ALA A CA 1
ATOM 688 C C . ALA A 1 91 ? 3.881 -3.410 15.127 1.00 88.00 91 ALA A C 1
ATOM 690 O O . ALA A 1 91 ? 2.868 -3.673 14.473 1.00 88.00 91 ALA A O 1
ATOM 691 N N . PHE A 1 92 ? 4.559 -2.278 14.944 1.00 89.62 92 PHE A N 1
ATOM 692 C CA . PHE A 1 92 ? 4.198 -1.333 13.887 1.00 89.62 92 PHE A CA 1
ATOM 693 C C . PHE A 1 92 ? 5.407 -0.610 13.299 1.00 89.62 92 PHE A C 1
ATOM 695 O O . PHE A 1 92 ? 6.435 -0.425 13.946 1.00 89.62 92 PHE A O 1
ATOM 702 N N . LEU A 1 93 ? 5.241 -0.151 12.061 1.00 90.06 93 LEU A N 1
ATOM 703 C CA . LEU A 1 93 ? 6.188 0.688 11.341 1.00 90.06 93 LEU A CA 1
ATOM 704 C C . LEU A 1 93 ? 5.384 1.730 10.559 1.00 90.06 93 LEU A C 1
ATOM 706 O O . LEU A 1 93 ? 4.562 1.378 9.713 1.00 90.06 93 LEU A O 1
ATOM 710 N N . LEU A 1 94 ? 5.603 3.008 10.866 1.00 89.88 94 LEU A N 1
ATOM 711 C CA . LEU A 1 94 ? 4.981 4.146 10.195 1.00 89.88 94 LEU A CA 1
ATOM 712 C C . LEU A 1 94 ? 6.022 4.855 9.337 1.00 89.88 94 LEU A C 1
ATOM 714 O O . LEU A 1 94 ? 7.087 5.253 9.819 1.00 89.88 94 LEU A O 1
ATOM 718 N N . TYR A 1 95 ? 5.698 5.020 8.063 1.00 88.25 95 TYR A N 1
ATOM 719 C CA . TYR A 1 95 ? 6.570 5.643 7.085 1.00 88.25 95 TYR A CA 1
ATOM 720 C C . TYR A 1 95 ? 5.788 6.610 6.202 1.00 88.25 95 TYR A C 1
ATOM 722 O O . TYR A 1 95 ? 4.592 6.422 5.979 1.00 88.25 95 TYR A O 1
ATOM 730 N N . ASN A 1 96 ? 6.456 7.659 5.734 1.00 83.38 96 ASN A N 1
ATOM 731 C CA . ASN A 1 96 ? 5.896 8.633 4.803 1.00 83.38 96 ASN A CA 1
ATOM 732 C C . ASN A 1 96 ? 7.039 9.443 4.176 1.00 83.38 96 ASN A C 1
ATOM 734 O O . ASN A 1 96 ? 7.953 9.816 4.898 1.00 83.38 96 ASN A O 1
ATOM 738 N N . ASP A 1 97 ? 6.990 9.743 2.880 1.00 73.75 97 ASP A N 1
ATOM 739 C CA . ASP A 1 97 ? 7.973 10.604 2.198 1.00 73.75 97 ASP A CA 1
ATOM 740 C C . ASP A 1 97 ? 7.953 12.043 2.732 1.00 73.75 97 ASP A C 1
ATOM 742 O O . ASP A 1 97 ? 8.970 12.728 2.692 1.00 73.75 97 ASP A O 1
ATOM 746 N N . GLN A 1 98 ? 6.815 12.466 3.283 1.00 76.00 98 GLN A N 1
ATOM 747 C CA . GLN A 1 98 ? 6.632 13.725 3.994 1.00 76.00 98 GLN A CA 1
ATOM 748 C C . GLN A 1 98 ? 6.053 13.447 5.389 1.00 76.00 98 GLN A C 1
ATOM 750 O O . GLN A 1 98 ? 4.834 13.504 5.591 1.00 76.00 98 GLN A O 1
ATOM 755 N N . PRO A 1 99 ? 6.896 13.085 6.373 1.00 76.81 99 PRO A N 1
ATOM 756 C CA . PRO A 1 99 ? 6.422 12.768 7.710 1.00 76.81 99 PRO A CA 1
ATOM 757 C C . PRO A 1 99 ? 5.857 14.013 8.417 1.00 76.81 99 PRO A C 1
ATOM 759 O O . PRO A 1 99 ? 6.293 15.139 8.158 1.00 76.81 99 PRO A O 1
ATOM 762 N N . PRO A 1 100 ? 4.905 13.844 9.351 1.00 78.38 100 PRO A N 1
ATOM 763 C CA . PRO A 1 100 ? 4.459 14.948 10.195 1.00 78.38 100 PRO A CA 1
ATOM 764 C C . PRO A 1 100 ? 5.630 15.492 11.051 1.00 78.38 100 PRO A C 1
ATOM 766 O O . PRO A 1 100 ? 6.359 14.726 11.677 1.00 78.38 100 PRO A O 1
ATOM 769 N N . GLN A 1 101 ? 5.833 16.816 11.042 1.00 74.56 101 GLN A N 1
ATOM 770 C CA . GLN A 1 101 ? 6.968 17.544 11.653 1.00 74.56 101 GLN A CA 1
ATOM 771 C C . GLN A 1 101 ? 7.091 17.408 13.196 1.00 74.56 101 GLN A C 1
ATOM 773 O O . GLN A 1 101 ? 6.060 17.300 13.862 1.00 74.56 101 GLN A O 1
ATOM 778 N N . PRO A 1 102 ? 8.299 17.577 13.795 1.00 56.78 102 PRO A N 1
ATOM 779 C CA . PRO A 1 102 ? 9.628 17.383 13.225 1.00 56.78 102 PRO A CA 1
ATOM 780 C C . PRO A 1 102 ? 10.160 16.012 13.676 1.00 56.78 102 PRO A C 1
ATOM 782 O O . PRO A 1 102 ? 10.586 15.824 14.818 1.00 56.78 102 PRO A O 1
ATOM 785 N N . SER A 1 103 ? 10.130 15.016 12.791 1.00 53.84 103 SER A N 1
ATOM 786 C CA . SER A 1 103 ? 10.830 13.754 13.048 1.00 53.84 103 SER A CA 1
ATOM 787 C C . SER A 1 103 ? 12.342 14.006 13.133 1.00 53.84 103 SER A C 1
ATOM 789 O O . SER A 1 103 ? 12.871 14.769 12.331 1.00 53.84 103 SER A O 1
ATOM 791 N N . LYS A 1 104 ? 13.063 13.332 14.042 1.00 50.69 104 LYS A N 1
ATOM 792 C CA . LYS A 1 104 ? 14.536 13.434 14.225 1.00 50.69 104 LYS A CA 1
ATOM 793 C C . LYS A 1 104 ? 15.378 12.962 13.024 1.00 50.69 104 LYS A C 1
ATOM 795 O O . LYS A 1 104 ? 16.598 12.874 13.122 1.00 50.69 104 LYS A O 1
ATOM 800 N N . ALA A 1 105 ? 14.737 12.591 11.927 1.00 53.47 105 ALA A N 1
ATOM 801 C CA . ALA A 1 105 ? 15.380 12.068 10.740 1.00 53.47 105 ALA A CA 1
ATOM 802 C C . ALA A 1 105 ? 15.512 13.183 9.696 1.00 53.47 105 ALA A C 1
ATOM 804 O O . ALA A 1 105 ? 14.653 14.052 9.584 1.00 53.47 105 ALA A O 1
ATOM 805 N N . GLN A 1 106 ? 16.624 13.181 8.975 1.00 51.12 106 GLN A N 1
ATOM 806 C CA . GLN A 1 106 ? 16.943 14.194 7.979 1.00 51.12 106 GLN A CA 1
ATOM 807 C C . GLN A 1 106 ? 16.138 13.943 6.699 1.00 51.12 106 GLN A C 1
ATOM 809 O O . GLN A 1 106 ? 16.056 12.802 6.240 1.00 51.12 106 GLN A O 1
ATOM 814 N N . ASP A 1 107 ? 15.553 15.008 6.150 1.00 50.88 107 ASP A N 1
ATOM 815 C CA . ASP A 1 107 ? 14.766 14.962 4.919 1.00 50.88 107 ASP A CA 1
ATOM 816 C C . ASP A 1 107 ? 15.622 14.518 3.730 1.00 50.88 107 ASP A C 1
ATOM 818 O O . ASP A 1 107 ? 16.706 15.055 3.492 1.00 50.88 107 ASP A O 1
ATOM 822 N N . SER A 1 108 ? 15.161 13.493 3.011 1.00 53.34 108 SER A N 1
ATOM 823 C CA . SER A 1 108 ? 15.792 13.040 1.775 1.00 53.34 108 SER A CA 1
ATOM 824 C C . SER A 1 108 ? 14.715 12.680 0.759 1.00 53.34 108 SER A C 1
ATOM 826 O O . SER A 1 108 ? 13.946 11.740 0.970 1.00 53.34 108 SER A O 1
ATOM 828 N N . SER A 1 109 ? 14.731 13.366 -0.381 1.00 53.12 109 SER A N 1
ATOM 829 C CA . SER A 1 109 ? 13.756 13.265 -1.476 1.00 53.12 109 SER A CA 1
ATOM 830 C C . SER A 1 109 ? 13.777 11.941 -2.263 1.00 53.12 109 SER A C 1
ATOM 832 O O . SER A 1 109 ? 13.141 11.839 -3.308 1.00 53.12 109 SER A O 1
ATOM 834 N N . MET A 1 110 ? 14.513 10.923 -1.800 1.00 55.00 110 MET A N 1
ATOM 835 C CA . MET A 1 110 ? 14.801 9.686 -2.545 1.00 55.00 110 MET A CA 1
ATOM 836 C C . MET A 1 110 ? 14.027 8.449 -2.048 1.00 55.00 110 MET A C 1
ATOM 838 O O . MET A 1 110 ? 14.404 7.327 -2.382 1.00 55.00 110 MET A O 1
ATOM 842 N N . ARG A 1 111 ? 12.992 8.620 -1.217 1.00 59.97 111 ARG A N 1
ATOM 843 C CA . ARG A 1 111 ? 12.352 7.522 -0.467 1.00 59.97 111 ARG A CA 1
ATOM 844 C C . ARG A 1 111 ? 10.948 7.198 -0.997 1.00 59.97 111 ARG A C 1
ATOM 846 O O . ARG A 1 111 ? 10.161 8.108 -1.230 1.00 59.97 111 ARG A O 1
ATOM 853 N N . GLY A 1 112 ? 10.634 5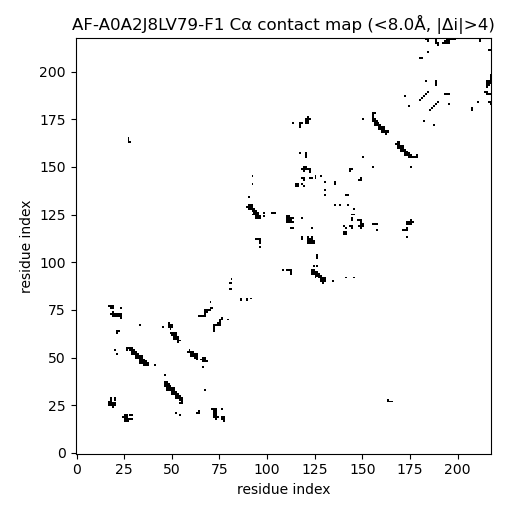.915 -1.195 1.00 50.78 112 GLY A N 1
ATOM 854 C CA . GLY A 1 112 ? 9.361 5.421 -1.750 1.00 50.78 112 GLY A CA 1
ATOM 855 C C . GLY A 1 112 ? 8.419 4.780 -0.719 1.00 50.78 112 GLY A C 1
ATOM 856 O O . GLY A 1 112 ? 8.809 4.497 0.408 1.00 50.78 112 GLY A O 1
ATOM 857 N N . HIS A 1 113 ? 7.169 4.500 -1.106 1.00 51.12 113 HIS A N 1
ATOM 858 C CA . HIS A 1 113 ? 6.094 4.032 -0.209 1.00 51.12 113 HIS A CA 1
ATOM 859 C C . HIS A 1 113 ? 5.658 2.601 -0.523 1.00 51.12 113 HIS A C 1
ATOM 861 O O . HIS A 1 113 ? 5.174 2.387 -1.628 1.00 51.12 113 HIS A O 1
ATOM 867 N N . THR A 1 114 ? 5.750 1.629 0.396 1.00 58.16 114 THR A N 1
ATOM 868 C CA . THR A 1 114 ? 5.246 0.237 0.200 1.00 58.16 114 THR A CA 1
ATOM 869 C C . THR A 1 114 ? 5.131 -0.518 1.550 1.00 58.16 114 THR A C 1
ATOM 871 O O . THR A 1 114 ? 5.318 0.074 2.599 1.00 58.16 114 THR A O 1
ATOM 874 N N . LYS A 1 115 ? 4.773 -1.808 1.597 1.00 55.56 115 LYS A N 1
ATOM 875 C CA . LYS A 1 115 ? 4.622 -2.616 2.827 1.00 55.56 115 LYS A CA 1
ATOM 876 C C . LYS A 1 115 ? 5.615 -3.789 2.888 1.00 55.56 115 LYS A C 1
ATOM 878 O O . LYS A 1 115 ? 5.902 -4.398 1.864 1.00 55.56 115 LYS A O 1
ATOM 883 N N . GLY A 1 116 ? 6.055 -4.188 4.084 1.00 68.06 116 GLY A N 1
ATOM 884 C CA . GLY A 1 116 ? 6.727 -5.483 4.316 1.00 68.06 116 GLY A CA 1
ATOM 885 C C . GLY A 1 116 ? 8.128 -5.611 3.701 1.00 68.06 116 GLY A C 1
ATOM 886 O O . GLY A 1 116 ? 8.813 -4.612 3.541 1.00 68.06 116 GLY A O 1
ATOM 887 N N . LYS A 1 117 ? 8.553 -6.824 3.309 1.00 76.38 117 LYS A N 1
ATOM 888 C CA . LYS A 1 117 ? 9.854 -7.085 2.642 1.00 76.38 117 LYS A CA 1
A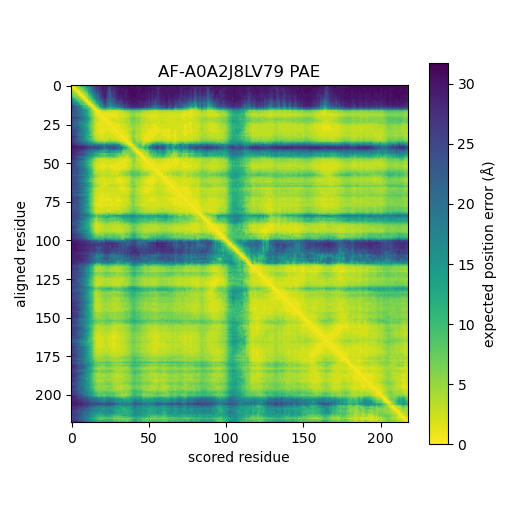TOM 889 C C . LYS A 1 117 ? 10.114 -6.167 1.444 1.00 76.38 117 LYS A C 1
ATOM 891 O O . LYS A 1 117 ? 11.242 -5.752 1.194 1.00 76.38 117 LYS A O 1
ATOM 896 N N . GLN A 1 118 ? 9.054 -5.800 0.732 1.00 89.25 118 GLN A N 1
ATOM 897 C CA . GLN A 1 118 ? 9.098 -4.887 -0.409 1.00 89.25 118 GLN A CA 1
ATOM 898 C C . GLN A 1 118 ? 9.581 -3.476 -0.019 1.00 89.25 118 GLN A C 1
ATOM 900 O O . GLN A 1 118 ? 10.115 -2.759 -0.859 1.00 89.25 118 GLN A O 1
ATOM 905 N N . LEU A 1 119 ? 9.497 -3.094 1.262 1.00 88.69 119 LEU A N 1
ATOM 906 C CA . LEU A 1 119 ? 10.067 -1.844 1.772 1.00 88.69 119 LEU A CA 1
ATOM 907 C C . LEU A 1 119 ? 11.587 -1.764 1.651 1.00 88.69 119 LEU A C 1
ATOM 909 O O . LEU A 1 119 ? 12.122 -0.665 1.543 1.00 88.69 119 LEU A O 1
ATOM 913 N N . THR A 1 120 ? 12.287 -2.899 1.606 1.00 89.50 120 THR A N 1
ATOM 914 C CA . THR A 1 120 ? 13.738 -2.907 1.350 1.00 89.50 120 THR A CA 1
ATOM 915 C C . THR A 1 120 ? 14.078 -2.444 -0.074 1.00 89.50 120 THR A C 1
ATOM 917 O O . THR A 1 120 ? 15.187 -1.966 -0.313 1.00 89.50 120 THR A O 1
ATOM 920 N N . TYR A 1 121 ? 13.115 -2.521 -1.002 1.00 91.06 121 TYR A N 1
ATOM 921 C CA . TYR A 1 121 ? 13.225 -2.025 -2.376 1.00 91.06 121 TYR A CA 1
ATOM 922 C C . TYR A 1 121 ? 12.727 -0.591 -2.525 1.00 91.06 121 TYR A C 1
ATOM 924 O O . TYR A 1 121 ? 13.249 0.142 -3.351 1.00 91.06 121 TYR A O 1
ATOM 932 N N . THR A 1 122 ? 11.739 -0.149 -1.747 1.00 86.00 122 THR A N 1
ATOM 933 C CA . THR A 1 122 ? 11.262 1.240 -1.861 1.00 86.00 122 THR A CA 1
ATOM 934 C C . THR A 1 122 ? 12.038 2.220 -0.998 1.00 86.00 122 THR A C 1
ATOM 936 O O . THR A 1 122 ? 11.927 3.420 -1.223 1.00 86.00 122 THR A O 1
ATOM 939 N N . TYR A 1 123 ? 12.815 1.724 -0.032 1.00 86.50 123 TYR A N 1
ATOM 940 C CA . TYR A 1 123 ? 13.631 2.517 0.885 1.00 86.50 123 TYR A CA 1
ATOM 941 C C . TYR A 1 123 ? 12.845 3.697 1.492 1.00 86.50 123 TYR A C 1
ATOM 943 O O . TYR A 1 123 ? 13.129 4.858 1.200 1.00 86.50 123 TYR A O 1
ATOM 951 N N . PRO A 1 124 ? 11.787 3.418 2.276 1.00 87.31 124 PRO A N 1
ATOM 952 C CA . PRO A 1 124 ? 10.879 4.440 2.773 1.00 87.31 124 PRO A CA 1
ATOM 953 C C . PRO A 1 124 ? 11.519 5.282 3.876 1.00 87.31 124 PRO A C 1
ATOM 955 O O . PRO A 1 124 ? 12.487 4.886 4.528 1.00 87.31 124 PRO A O 1
ATOM 958 N N . TRP A 1 125 ? 10.898 6.417 4.180 1.00 85.62 125 TRP A N 1
ATOM 959 C CA . TRP A 1 125 ? 11.238 7.160 5.383 1.00 85.62 125 TRP A CA 1
ATOM 960 C C . TRP A 1 125 ? 10.391 6.703 6.569 1.00 85.62 125 TRP A C 1
ATOM 962 O O . TRP A 1 125 ? 9.247 7.122 6.726 1.00 85.62 125 TRP A O 1
ATOM 972 N N . VAL A 1 126 ? 10.974 5.880 7.440 1.00 89.12 126 VAL A N 1
ATOM 973 C CA . VAL A 1 126 ? 10.352 5.500 8.716 1.00 89.12 126 VAL A CA 1
ATOM 974 C C . VAL A 1 126 ? 10.462 6.644 9.725 1.00 89.12 126 VAL A C 1
ATOM 976 O O . VAL A 1 126 ? 11.566 7.094 10.030 1.00 89.12 126 VAL A O 1
ATOM 979 N N . TYR A 1 127 ? 9.329 7.110 10.255 1.00 87.81 127 TYR A N 1
ATOM 980 C CA . TYR A 1 127 ? 9.288 8.213 11.228 1.00 87.81 127 TYR A CA 1
ATOM 981 C C . TYR A 1 127 ? 8.839 7.782 12.629 1.00 87.81 127 TYR A C 1
ATOM 983 O O . TYR A 1 127 ? 9.072 8.514 13.590 1.00 87.81 127 TYR A O 1
ATOM 991 N N . ASN A 1 128 ? 8.202 6.617 12.763 1.00 89.62 128 ASN A N 1
ATOM 992 C CA . ASN A 1 128 ? 7.834 6.030 14.050 1.00 89.62 128 ASN A CA 1
ATOM 993 C C . ASN A 1 128 ? 7.701 4.507 13.902 1.00 89.62 128 ASN A C 1
ATOM 995 O O . ASN A 1 128 ? 7.233 4.033 12.869 1.00 89.62 128 ASN A O 1
ATOM 999 N N . TYR A 1 129 ? 8.107 3.737 14.904 1.00 91.06 129 TYR A N 1
ATOM 1000 C CA . TYR A 1 129 ? 8.051 2.277 14.876 1.00 91.06 129 TYR A CA 1
ATOM 1001 C C . TYR A 1 129 ? 8.061 1.701 16.293 1.00 91.06 129 TYR A C 1
ATOM 1003 O O . TYR A 1 129 ? 8.524 2.342 17.234 1.00 91.06 129 TYR A O 1
ATOM 1011 N N . GLN A 1 130 ? 7.587 0.465 16.418 1.00 89.88 130 GLN A N 1
ATOM 1012 C CA . GLN A 1 130 ? 7.738 -0.363 17.606 1.00 89.88 130 GLN A CA 1
ATOM 1013 C C . GLN A 1 130 ? 8.029 -1.792 17.148 1.00 89.88 130 GLN A C 1
ATOM 1015 O O . GLN A 1 130 ? 7.133 -2.505 16.696 1.00 89.88 130 GLN A O 1
ATOM 1020 N N . LEU A 1 131 ? 9.305 -2.173 17.216 1.00 86.56 131 LEU A N 1
ATOM 1021 C CA . LEU A 1 131 ? 9.840 -3.462 16.775 1.00 86.56 131 LEU A CA 1
ATOM 1022 C C . LEU A 1 131 ? 10.945 -3.892 17.747 1.00 86.56 131 LEU A C 1
ATOM 1024 O O . LEU A 1 131 ? 12.123 -3.857 17.424 1.00 86.56 131 LEU A O 1
ATOM 1028 N N . GLU A 1 132 ? 10.571 -4.242 18.976 1.00 83.75 132 GLU A N 1
ATOM 1029 C CA . GLU A 1 132 ? 11.521 -4.661 20.014 1.00 83.75 132 GLU A CA 1
ATOM 1030 C C . GLU A 1 132 ? 11.281 -6.113 20.441 1.00 83.75 132 GLU A C 1
ATOM 1032 O O . GLU A 1 132 ? 10.204 -6.681 20.239 1.00 83.75 132 GLU A O 1
ATOM 1037 N N . GLY A 1 133 ? 12.303 -6.726 21.044 1.00 87.00 133 GLY A N 1
ATOM 1038 C CA . GLY A 1 133 ? 12.223 -8.079 21.589 1.00 87.00 133 GLY A CA 1
ATOM 1039 C C . GLY A 1 133 ? 11.835 -9.118 20.536 1.00 87.00 133 GLY A C 1
ATOM 1040 O O . GLY A 1 133 ? 12.503 -9.254 19.510 1.00 87.00 133 GLY A O 1
ATOM 1041 N N . ILE A 1 134 ? 10.752 -9.852 20.800 1.00 86.19 134 ILE A N 1
ATOM 1042 C CA . ILE A 1 134 ? 10.254 -10.921 19.921 1.00 86.19 134 ILE A CA 1
ATOM 1043 C C . ILE A 1 134 ? 9.891 -10.413 18.520 1.00 86.19 134 ILE A C 1
ATOM 1045 O O . ILE A 1 134 ? 10.147 -11.106 17.542 1.00 86.19 134 ILE A O 1
ATOM 1049 N N . PHE A 1 135 ? 9.391 -9.179 18.396 1.00 86.19 135 PHE A N 1
ATOM 1050 C CA . PHE A 1 135 ? 8.979 -8.633 17.103 1.00 86.19 135 PHE A CA 1
ATOM 1051 C C . PHE A 1 135 ? 10.172 -8.347 16.189 1.00 86.19 135 PHE A C 1
ATOM 1053 O O . PHE A 1 135 ? 10.089 -8.577 14.987 1.00 86.19 135 PHE A O 1
ATOM 1060 N N . ALA A 1 136 ? 11.304 -7.907 16.743 1.00 86.81 136 ALA A N 1
ATOM 1061 C CA . ALA A 1 136 ? 12.528 -7.721 15.961 1.00 86.81 136 ALA A CA 1
ATOM 1062 C C . ALA A 1 136 ? 13.074 -9.056 15.422 1.00 86.81 136 ALA A C 1
ATOM 1064 O O . ALA A 1 136 ? 13.633 -9.104 14.328 1.00 86.81 136 ALA A O 1
ATOM 1065 N N . GLN A 1 137 ? 12.903 -10.140 16.188 1.00 87.19 137 GLN A N 1
ATOM 1066 C CA . GLN A 1 137 ? 13.331 -11.485 15.793 1.00 87.19 137 GLN A CA 1
ATOM 1067 C C . GLN A 1 137 ? 12.405 -12.090 14.732 1.00 87.19 137 GLN A C 1
ATOM 1069 O O . GLN A 1 137 ? 12.881 -12.752 13.814 1.00 87.19 137 GLN A O 1
ATOM 1074 N N . GLU A 1 138 ? 11.097 -11.847 14.841 1.00 86.50 138 GLU A N 1
ATOM 1075 C CA . GLU A 1 138 ? 10.089 -12.351 13.902 1.00 86.50 138 GLU A CA 1
ATOM 1076 C C . GLU A 1 138 ? 10.068 -11.568 12.577 1.00 86.50 138 GLU A C 1
ATOM 1078 O O . GLU A 1 138 ? 9.810 -12.144 11.520 1.00 86.50 138 GLU A O 1
ATOM 1083 N N . PHE A 1 139 ? 10.404 -10.270 12.606 1.00 88.19 139 PHE A N 1
ATOM 1084 C CA . PHE A 1 139 ? 10.366 -9.380 11.439 1.00 88.19 139 PHE A CA 1
ATOM 1085 C C . PHE A 1 139 ? 11.734 -8.757 11.094 1.00 88.19 139 PHE A C 1
ATOM 1087 O O . PHE A 1 139 ? 11.858 -7.528 11.035 1.00 88.19 139 PHE A O 1
ATOM 1094 N N . PRO A 1 140 ? 12.768 -9.564 10.784 1.00 89.50 140 PRO A N 1
ATOM 1095 C CA . PRO A 1 140 ? 14.119 -9.062 10.518 1.00 89.50 140 PRO A CA 1
ATOM 1096 C C . PRO A 1 140 ? 14.195 -8.142 9.288 1.00 89.50 140 PRO A C 1
ATOM 1098 O O . PRO A 1 140 ? 15.000 -7.212 9.251 1.00 89.50 140 PRO A O 1
ATOM 1101 N N . ASP A 1 141 ? 13.328 -8.347 8.291 1.00 89.06 141 ASP A N 1
ATOM 1102 C CA . ASP A 1 141 ? 13.236 -7.461 7.125 1.00 89.06 141 ASP A CA 1
ATOM 1103 C C . ASP A 1 141 ? 12.745 -6.058 7.513 1.00 89.06 141 ASP A C 1
ATOM 1105 O O . ASP A 1 141 ? 13.254 -5.064 6.999 1.00 89.06 141 ASP A O 1
ATOM 1109 N N . LEU A 1 142 ? 11.787 -5.954 8.442 1.00 87.94 142 LEU A N 1
ATOM 1110 C CA . LEU A 1 142 ? 11.310 -4.655 8.927 1.00 87.94 142 LEU A CA 1
ATOM 1111 C C . LEU A 1 142 ? 12.365 -3.968 9.794 1.00 87.94 142 LEU A C 1
ATOM 1113 O O . LEU A 1 142 ? 12.541 -2.757 9.691 1.00 87.94 142 LEU A O 1
ATOM 1117 N N . GLU A 1 143 ? 13.114 -4.737 10.580 1.00 90.00 143 GLU A N 1
ATOM 1118 C CA . GLU A 1 143 ? 14.240 -4.228 11.361 1.00 90.00 143 GLU A CA 1
ATOM 1119 C C . GLU A 1 143 ? 15.338 -3.636 10.458 1.00 90.0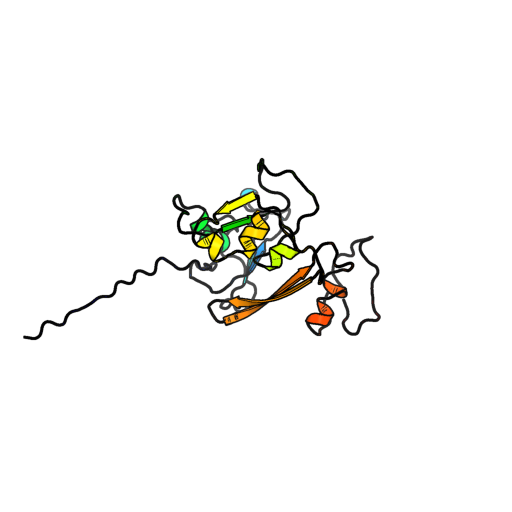0 143 GLU A C 1
ATOM 1121 O O . GLU A 1 143 ? 15.877 -2.560 10.728 1.00 90.00 143 GLU A O 1
ATOM 1126 N N . ASN A 1 144 ? 15.633 -4.294 9.334 1.00 89.81 144 ASN A N 1
ATOM 1127 C CA . ASN A 1 144 ? 16.533 -3.756 8.314 1.00 89.81 144 ASN A CA 1
ATOM 1128 C C . ASN A 1 144 ? 16.015 -2.433 7.733 1.00 89.81 144 ASN A C 1
ATOM 1130 O O . ASN A 1 144 ? 16.783 -1.478 7.610 1.00 89.81 144 ASN A O 1
ATOM 1134 N N . VAL A 1 145 ? 14.716 -2.343 7.437 1.00 90.62 145 VAL A N 1
ATOM 1135 C CA . VAL A 1 145 ? 14.092 -1.111 6.926 1.00 90.62 145 VAL A CA 1
ATOM 1136 C C . VAL A 1 145 ? 14.208 0.031 7.937 1.00 90.62 145 VAL A C 1
ATOM 1138 O O . VAL A 1 145 ? 14.582 1.141 7.560 1.00 90.62 145 VAL A O 1
ATOM 1141 N N . VAL A 1 146 ? 13.945 -0.227 9.223 1.00 90.06 146 VAL A N 1
ATOM 1142 C CA . VAL A 1 146 ? 14.093 0.772 10.296 1.00 90.06 146 VAL A CA 1
ATOM 1143 C C . VAL A 1 146 ? 15.536 1.271 10.411 1.00 90.06 146 VAL A C 1
ATOM 1145 O O . VAL A 1 146 ? 15.758 2.465 10.608 1.00 90.06 146 VAL A O 1
ATOM 1148 N N . LYS A 1 147 ? 16.522 0.387 10.220 1.00 89.75 147 LYS A N 1
ATOM 1149 C CA . LYS A 1 147 ? 17.956 0.733 10.195 1.00 89.75 147 LYS A CA 1
ATOM 1150 C C . LYS A 1 147 ? 18.393 1.479 8.930 1.00 89.75 147 LYS A C 1
ATOM 1152 O O . LYS A 1 147 ? 19.555 1.858 8.817 1.00 89.75 147 LYS A O 1
ATOM 1157 N N . GLY A 1 148 ? 17.487 1.697 7.976 1.00 87.75 148 GLY A N 1
ATOM 1158 C CA . GLY A 1 148 ? 17.792 2.326 6.693 1.00 87.75 148 GLY A CA 1
ATOM 1159 C C . GLY A 1 148 ? 18.536 1.408 5.720 1.00 87.75 148 GLY A C 1
ATOM 1160 O O . GLY A 1 148 ? 19.046 1.870 4.695 1.00 87.75 148 GLY A O 1
ATOM 1161 N N . HIS A 1 149 ? 18.600 0.107 6.008 1.00 90.81 149 HIS A N 1
ATOM 1162 C CA . HIS A 1 149 ? 19.116 -0.864 5.058 1.00 90.81 149 HIS A CA 1
ATOM 1163 C C . HIS A 1 149 ? 18.118 -1.047 3.913 1.00 90.81 149 HIS A C 1
ATOM 1165 O O . HIS A 1 149 ? 16.902 -1.105 4.099 1.00 90.81 149 HIS A O 1
ATOM 1171 N N . HIS A 1 150 ? 18.660 -1.149 2.711 1.00 90.81 150 HIS A N 1
ATOM 1172 C CA . HIS A 1 150 ? 17.921 -1.321 1.472 1.00 90.81 150 HIS A CA 1
ATOM 1173 C C . HIS A 1 150 ? 18.703 -2.258 0.556 1.00 90.81 150 HIS A C 1
ATOM 1175 O O . HIS A 1 150 ? 19.849 -2.619 0.845 1.00 90.81 150 HIS A O 1
ATOM 1181 N N . VAL A 1 151 ? 18.076 -2.672 -0.542 1.00 91.62 151 VAL A N 1
ATOM 1182 C CA . VAL A 1 151 ? 18.714 -3.564 -1.507 1.00 91.62 151 VAL A CA 1
ATOM 1183 C C . VAL A 1 151 ? 20.000 -2.928 -2.061 1.00 91.62 151 VAL A C 1
ATOM 1185 O O . VAL A 1 151 ? 20.004 -1.798 -2.551 1.00 91.62 151 VAL A O 1
ATOM 1188 N N . SER A 1 152 ? 21.120 -3.643 -1.942 1.00 91.44 152 SER A N 1
ATOM 1189 C CA . SER A 1 152 ? 22.453 -3.159 -2.334 1.00 91.44 152 SER A CA 1
ATOM 1190 C C . SER A 1 152 ? 23.023 -3.872 -3.560 1.00 91.44 152 SER A C 1
ATOM 1192 O O . SER A 1 152 ? 24.032 -3.422 -4.107 1.00 91.44 152 SER A O 1
ATOM 1194 N N . GLN A 1 153 ? 22.373 -4.948 -4.006 1.00 92.25 153 GLN A N 1
ATOM 1195 C CA . GLN A 1 153 ? 22.771 -5.776 -5.141 1.00 92.25 153 GLN A CA 1
ATOM 1196 C C . GLN A 1 153 ? 21.556 -6.162 -5.983 1.00 92.25 153 GLN A C 1
ATOM 1198 O O . GLN A 1 153 ? 20.421 -6.107 -5.519 1.00 92.25 153 GLN A O 1
ATOM 1203 N N . GLU A 1 154 ? 21.809 -6.570 -7.220 1.00 93.12 154 GLU A N 1
ATOM 1204 C CA . GLU A 1 154 ? 20.773 -7.065 -8.121 1.00 93.12 154 GLU A CA 1
ATOM 1205 C C . GLU A 1 154 ? 20.100 -8.349 -7.598 1.00 93.12 154 GLU A C 1
ATOM 1207 O O . GLU A 1 154 ? 20.737 -9.130 -6.886 1.00 93.12 154 GLU A O 1
ATOM 1212 N N . PRO A 1 155 ? 18.824 -8.596 -7.959 1.00 93.44 155 PRO A N 1
ATOM 1213 C CA . PRO A 1 155 ? 17.985 -7.794 -8.859 1.00 93.44 155 PRO A CA 1
ATOM 1214 C C . PRO A 1 155 ? 17.406 -6.532 -8.192 1.00 93.44 155 PRO A C 1
ATOM 1216 O O . PRO A 1 155 ? 17.029 -6.548 -7.023 1.00 93.44 155 PRO A O 1
ATOM 1219 N N . TRP A 1 156 ? 17.282 -5.435 -8.952 1.00 95.25 156 TRP A N 1
ATOM 1220 C CA . TRP A 1 156 ? 16.741 -4.146 -8.479 1.00 95.25 156 TRP A CA 1
ATOM 1221 C C . TRP A 1 156 ? 15.206 -4.093 -8.393 1.00 95.25 156 TRP A C 1
ATOM 1223 O O . TRP A 1 156 ? 14.631 -3.021 -8.209 1.00 95.25 156 TRP A O 1
ATOM 1233 N N . ASN A 1 157 ? 14.524 -5.225 -8.535 1.00 94.62 157 ASN A N 1
ATOM 1234 C CA . ASN A 1 157 ? 13.078 -5.353 -8.410 1.00 94.62 157 ASN A CA 1
ATOM 1235 C C . ASN A 1 157 ? 12.708 -6.615 -7.613 1.00 94.62 157 ASN A C 1
ATOM 1237 O O . ASN A 1 157 ? 13.531 -7.507 -7.404 1.00 94.62 157 ASN A O 1
ATOM 1241 N N . SER A 1 158 ? 11.472 -6.676 -7.121 1.00 93.75 158 SER A N 1
ATOM 1242 C CA . SER A 1 158 ? 10.967 -7.843 -6.399 1.00 93.75 158 SER A CA 1
ATOM 1243 C C . SER A 1 158 ? 9.464 -7.956 -6.495 1.00 93.75 158 SER A C 1
ATOM 1245 O O . SER A 1 158 ? 8.751 -7.005 -6.183 1.00 93.75 158 SER A O 1
ATOM 1247 N N . SER A 1 159 ? 8.976 -9.128 -6.892 1.00 93.50 159 SER A N 1
ATOM 1248 C CA . SER A 1 159 ? 7.555 -9.458 -6.873 1.00 93.50 159 SER A CA 1
ATOM 1249 C C . SER A 1 159 ? 7.282 -10.537 -5.836 1.00 93.50 159 SER A C 1
ATOM 1251 O O . SER A 1 159 ? 7.957 -11.567 -5.833 1.00 93.50 159 SER A O 1
ATOM 1253 N N . ILE A 1 160 ? 6.276 -10.333 -4.989 1.00 91.75 160 ILE A N 1
ATOM 1254 C CA . ILE A 1 160 ? 5.829 -11.330 -4.011 1.00 91.75 160 ILE A CA 1
ATOM 1255 C C . ILE A 1 160 ? 4.315 -11.488 -4.063 1.00 91.75 160 ILE A C 1
ATOM 1257 O O . ILE A 1 160 ? 3.589 -10.513 -4.242 1.00 91.75 160 ILE A O 1
ATOM 1261 N N . THR A 1 161 ? 3.838 -12.709 -3.852 1.00 92.69 161 THR A N 1
ATOM 1262 C CA . THR A 1 161 ? 2.415 -12.973 -3.637 1.00 92.69 161 THR A CA 1
ATOM 1263 C C . THR A 1 161 ? 2.131 -12.915 -2.141 1.00 92.69 161 THR A C 1
ATOM 1265 O O . THR A 1 161 ? 2.707 -13.666 -1.356 1.00 92.69 161 THR A O 1
ATOM 1268 N N . LEU A 1 162 ? 1.257 -12.001 -1.740 1.00 90.81 162 LEU A N 1
ATOM 1269 C CA . LEU A 1 162 ? 0.706 -11.904 -0.397 1.00 90.81 162 LEU A CA 1
ATOM 1270 C C . LEU A 1 162 ? -0.623 -12.652 -0.370 1.00 90.81 162 LEU A C 1
ATOM 1272 O O . LEU A 1 162 ? -1.417 -12.542 -1.300 1.00 90.81 162 LEU A O 1
ATOM 1276 N N . THR A 1 163 ? -0.864 -13.398 0.700 1.00 93.06 163 THR A N 1
ATOM 1277 C CA . THR A 1 163 ? -2.132 -14.097 0.923 1.00 93.06 163 THR A CA 1
ATOM 1278 C C . THR A 1 163 ? -2.786 -13.491 2.150 1.00 93.06 163 THR A C 1
ATOM 1280 O O . THR A 1 163 ? -2.137 -13.362 3.190 1.00 93.06 163 THR A O 1
ATOM 1283 N N . SER A 1 164 ? -4.037 -13.064 2.022 1.00 92.44 164 SER A N 1
ATOM 1284 C CA . SER A 1 164 ? -4.817 -12.588 3.160 1.00 92.44 164 SER A CA 1
ATOM 1285 C C . SER A 1 164 ? -5.253 -13.739 4.069 1.00 92.44 164 SER A C 1
ATOM 1287 O O . SER A 1 164 ? -5.058 -14.913 3.750 1.00 92.44 164 SER A O 1
ATO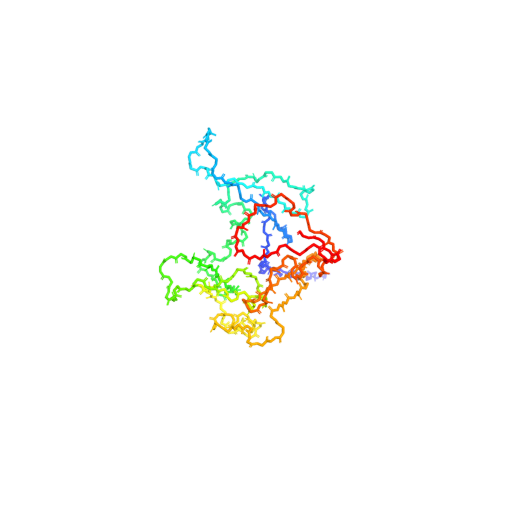M 1289 N N . GLN A 1 165 ? -5.867 -13.419 5.208 1.00 90.31 165 GLN A N 1
ATOM 1290 C CA . GLN A 1 165 ? -6.290 -14.437 6.167 1.00 90.31 165 GLN A CA 1
ATOM 1291 C C . GLN A 1 165 ? -7.403 -15.331 5.599 1.00 90.31 165 GLN A C 1
ATOM 1293 O O . GLN A 1 165 ? -7.433 -16.524 5.897 1.00 90.31 165 GLN A O 1
ATOM 1298 N N . ALA A 1 166 ? -8.283 -14.776 4.760 1.00 92.50 166 ALA A N 1
ATOM 1299 C CA . ALA A 1 166 ? -9.328 -15.524 4.060 1.00 92.50 166 ALA A CA 1
ATOM 1300 C C . ALA A 1 166 ? -8.868 -16.145 2.724 1.00 92.50 166 ALA A C 1
ATOM 1302 O O . ALA A 1 166 ? -9.661 -16.801 2.053 1.00 92.50 166 ALA A O 1
ATOM 1303 N N . GLY A 1 167 ? -7.595 -15.984 2.337 1.00 93.12 167 GLY A N 1
ATOM 1304 C CA . GLY A 1 167 ? -7.011 -16.643 1.163 1.00 93.12 167 GLY A CA 1
ATOM 1305 C C . GLY A 1 167 ? -7.039 -15.838 -0.141 1.00 93.12 167 GLY A C 1
ATOM 1306 O O . GLY A 1 167 ? -6.676 -16.374 -1.187 1.00 93.12 167 GLY A O 1
ATOM 1307 N N . ALA A 1 168 ? -7.423 -14.560 -0.111 1.00 94.88 168 ALA A N 1
ATOM 1308 C CA . ALA A 1 168 ? -7.294 -13.683 -1.270 1.00 94.88 168 ALA A CA 1
ATOM 1309 C C . ALA A 1 168 ? -5.810 -13.443 -1.595 1.00 94.88 168 ALA A C 1
ATOM 1311 O O . ALA A 1 168 ? -4.993 -13.157 -0.714 1.00 94.88 168 ALA A O 1
ATOM 1312 N N . LEU A 1 169 ? -5.462 -13.560 -2.876 1.00 95.50 169 LEU A N 1
ATOM 1313 C CA . LEU A 1 169 ? -4.094 -13.402 -3.364 1.00 95.50 169 LEU A CA 1
ATOM 1314 C C . LEU A 1 169 ? -3.873 -11.981 -3.886 1.00 95.50 169 LEU A C 1
ATOM 1316 O O . LEU A 1 169 ? -4.619 -11.495 -4.734 1.00 95.50 169 LEU A O 1
ATOM 1320 N N . PHE A 1 170 ? -2.802 -11.341 -3.426 1.00 93.50 170 PHE A N 1
ATOM 1321 C CA . PHE A 1 170 ? -2.365 -10.022 -3.870 1.00 93.50 170 PHE A CA 1
ATOM 1322 C C . PHE A 1 170 ? -0.936 -10.106 -4.384 1.00 93.50 170 PHE A C 1
ATOM 1324 O O . PHE A 1 170 ? -0.022 -10.452 -3.639 1.00 93.50 170 PHE A O 1
ATOM 1331 N N . GLN A 1 171 ? -0.715 -9.744 -5.643 1.00 93.06 171 GLN A N 1
ATOM 1332 C CA . GLN A 1 171 ? 0.638 -9.620 -6.167 1.00 93.06 171 GLN A CA 1
ATOM 1333 C C . GLN A 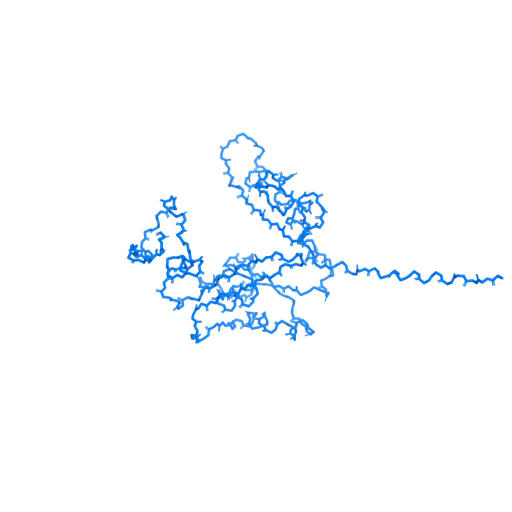1 171 ? 1.189 -8.229 -5.839 1.00 93.06 171 GLN A C 1
ATOM 1335 O O . GLN A 1 171 ? 0.639 -7.216 -6.267 1.00 93.06 171 GLN A O 1
ATOM 1340 N N . SER A 1 172 ? 2.277 -8.179 -5.075 1.00 92.69 172 SER A N 1
ATOM 1341 C CA . SER A 1 172 ? 3.005 -6.952 -4.763 1.00 92.69 172 SER A CA 1
ATOM 1342 C C . SER A 1 172 ? 4.251 -6.854 -5.633 1.00 92.69 172 SER A C 1
ATOM 1344 O O . SER A 1 172 ? 4.993 -7.830 -5.752 1.00 92.69 172 SER A O 1
ATOM 1346 N N . PHE A 1 173 ? 4.468 -5.683 -6.225 1.00 93.44 173 PHE A N 1
ATOM 1347 C CA . PHE A 1 173 ? 5.617 -5.360 -7.066 1.00 93.44 173 PHE A CA 1
ATOM 1348 C C . PHE A 1 173 ? 6.331 -4.137 -6.492 1.00 93.44 173 PHE A C 1
ATOM 1350 O O . PHE A 1 173 ? 5.696 -3.106 -6.265 1.00 93.44 173 PHE A O 1
ATOM 1357 N N . ALA A 1 174 ? 7.648 -4.220 -6.325 1.00 93.06 174 ALA A N 1
ATOM 1358 C CA . ALA A 1 174 ? 8.483 -3.087 -5.948 1.00 93.06 174 ALA A CA 1
ATOM 1359 C C . ALA A 1 174 ? 9.727 -3.013 -6.822 1.00 93.06 174 ALA A C 1
ATOM 1361 O O . ALA A 1 174 ? 10.335 -4.027 -7.172 1.00 93.06 174 ALA A O 1
ATOM 1362 N N . LYS A 1 175 ? 10.124 -1.778 -7.126 1.00 92.38 175 LYS A N 1
ATOM 1363 C CA . LYS A 1 175 ? 11.395 -1.455 -7.766 1.00 92.38 175 LYS A CA 1
ATOM 1364 C C . LYS A 1 175 ? 12.252 -0.608 -6.837 1.00 92.38 175 LYS A C 1
ATOM 1366 O O . LYS A 1 175 ? 11.727 0.223 -6.098 1.00 92.38 175 LYS A O 1
ATOM 1371 N N . PHE A 1 176 ? 13.559 -0.799 -6.924 1.00 92.56 176 PHE A N 1
ATOM 1372 C CA . PHE A 1 176 ? 14.557 0.093 -6.355 1.00 92.56 176 PHE A CA 1
ATOM 1373 C C . PHE A 1 176 ? 14.930 1.185 -7.361 1.00 92.56 176 PHE A C 1
ATOM 1375 O O . PHE A 1 176 ? 14.698 1.056 -8.564 1.00 92.56 176 PHE A O 1
ATOM 1382 N N . SER A 1 177 ? 15.532 2.273 -6.881 1.00 88.19 177 SER A N 1
ATOM 1383 C CA . SER A 1 177 ? 15.906 3.424 -7.716 1.00 88.19 177 SER A CA 1
ATOM 1384 C C . SER A 1 177 ? 16.863 3.063 -8.860 1.00 88.19 177 SER A C 1
ATOM 1386 O O . SER A 1 177 ? 16.838 3.710 -9.903 1.00 88.19 177 SER A O 1
ATOM 1388 N N . LYS A 1 178 ? 17.658 1.997 -8.700 1.00 91.69 178 LYS A N 1
ATOM 1389 C CA . LYS A 1 178 ? 18.579 1.473 -9.722 1.00 91.69 178 LYS A CA 1
ATOM 1390 C C . LYS A 1 178 ? 17.933 0.530 -10.748 1.00 91.69 178 LYS A C 1
ATOM 1392 O O . LYS A 1 178 ? 18.650 -0.015 -11.573 1.00 91.69 178 LYS A O 1
ATOM 1397 N N . PHE A 1 179 ? 16.609 0.341 -10.727 1.00 92.19 179 PHE A N 1
ATOM 1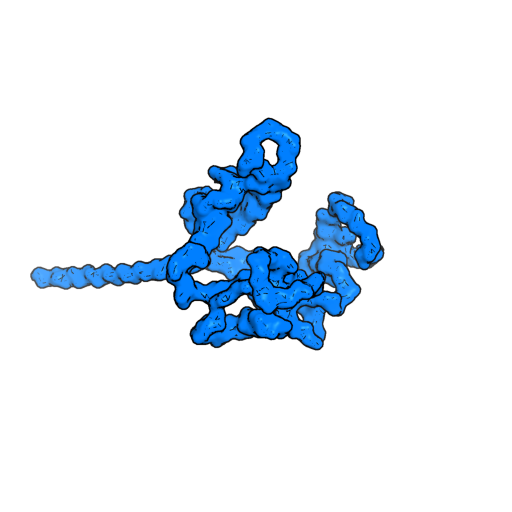398 C CA . PHE A 1 179 ? 15.917 -0.530 -11.688 1.00 92.19 179 PHE A CA 1
ATOM 1399 C C . PHE A 1 179 ? 16.121 -0.107 -13.152 1.00 92.19 179 PHE A C 1
ATOM 1401 O O . PHE A 1 179 ? 16.144 -0.960 -14.029 1.00 92.19 179 PHE A O 1
ATOM 1408 N N . GLY A 1 180 ? 16.332 1.187 -13.411 1.00 87.12 180 GLY A N 1
ATOM 1409 C CA . GLY A 1 180 ? 16.735 1.678 -14.732 1.00 87.12 180 GLY A CA 1
ATOM 1410 C C . GLY A 1 180 ? 15.599 1.866 -15.741 1.00 87.12 180 GLY A C 1
ATOM 1411 O O . GLY A 1 180 ? 15.870 2.347 -16.835 1.00 87.12 180 GLY A O 1
ATOM 1412 N N . ASP A 1 181 ? 14.350 1.558 -15.372 1.00 87.06 181 ASP A N 1
ATOM 1413 C CA . ASP A 1 181 ? 13.167 1.734 -16.227 1.00 87.06 181 ASP A CA 1
ATOM 1414 C C . ASP A 1 181 ? 11.898 2.108 -15.416 1.00 87.06 181 ASP A C 1
ATOM 1416 O O . ASP A 1 181 ? 11.903 2.212 -14.174 1.00 87.06 181 ASP A O 1
ATOM 1420 N N . ASP A 1 182 ? 10.786 2.349 -16.107 1.00 85.31 182 ASP A N 1
ATOM 1421 C CA . ASP A 1 182 ? 9.468 2.530 -15.515 1.00 85.31 182 ASP A CA 1
ATOM 1422 C C . ASP A 1 182 ? 8.916 1.202 -14.982 1.00 85.31 182 ASP A C 1
ATOM 1424 O O . ASP A 1 182 ? 9.170 0.129 -15.523 1.00 85.31 182 ASP A O 1
ATOM 1428 N N . LEU A 1 183 ? 8.141 1.276 -13.896 1.00 89.25 183 LEU A N 1
ATOM 1429 C CA . LEU A 1 183 ? 7.546 0.083 -13.296 1.00 89.25 183 LEU A CA 1
ATOM 1430 C C . LEU A 1 183 ? 6.543 -0.595 -14.243 1.00 89.25 183 LEU A C 1
ATOM 1432 O O . LEU A 1 183 ? 6.469 -1.822 -14.260 1.00 89.25 183 LEU A O 1
ATOM 1436 N N . TYR A 1 184 ? 5.763 0.183 -14.996 1.00 89.38 184 TYR A N 1
ATOM 1437 C CA . TYR A 1 184 ? 4.646 -0.314 -15.789 1.00 89.38 184 TYR A CA 1
ATOM 1438 C C . TYR A 1 184 ? 5.119 -0.950 -17.093 1.00 89.38 184 TYR A C 1
ATOM 1440 O O . TYR A 1 184 ? 4.882 -2.143 -17.299 1.00 89.38 184 TYR A O 1
ATOM 1448 N N . SER A 1 185 ? 5.814 -0.183 -17.940 1.00 86.50 185 SER A N 1
ATOM 1449 C CA . SER A 1 185 ? 6.325 -0.674 -19.228 1.00 86.50 185 SER A CA 1
ATOM 1450 C C . SER A 1 185 ? 7.532 -1.591 -19.062 1.00 86.50 185 SER A C 1
ATOM 1452 O O . SER A 1 185 ? 7.583 -2.645 -19.685 1.00 86.50 185 SER A O 1
ATOM 1454 N N . GLY A 1 186 ? 8.464 -1.246 -18.171 1.00 87.81 186 GLY A N 1
ATOM 1455 C CA . GLY A 1 186 ? 9.703 -2.003 -17.990 1.00 87.81 186 GLY A CA 1
ATOM 1456 C C . GLY A 1 186 ? 9.527 -3.339 -17.267 1.00 87.81 186 GLY A C 1
ATOM 1457 O O . GLY A 1 186 ? 10.452 -4.150 -17.243 1.00 87.81 186 GLY A O 1
ATOM 1458 N N . TRP A 1 187 ? 8.368 -3.591 -16.639 1.00 92.38 187 TRP A N 1
ATOM 1459 C CA . TRP A 1 187 ? 8.174 -4.832 -15.885 1.00 92.38 187 TRP A CA 1
ATOM 1460 C C . TRP A 1 187 ? 6.729 -5.303 -15.724 1.00 92.38 187 TRP A C 1
ATOM 1462 O O . TRP A 1 187 ? 6.447 -6.466 -16.010 1.00 92.38 187 TRP A O 1
ATOM 1472 N N . LEU A 1 188 ? 5.814 -4.452 -15.248 1.00 93.94 188 LEU A N 1
ATOM 1473 C CA . LEU A 1 188 ? 4.498 -4.901 -14.780 1.00 93.94 188 LEU A CA 1
ATOM 1474 C C . LEU A 1 188 ? 3.665 -5.554 -15.890 1.00 93.94 188 LEU A C 1
ATOM 1476 O O . LEU A 1 188 ? 3.082 -6.611 -15.662 1.00 93.94 188 LEU A O 1
ATOM 1480 N N . ALA A 1 189 ? 3.637 -4.962 -17.087 1.00 92.50 189 ALA A N 1
ATOM 1481 C CA . ALA A 1 189 ? 2.894 -5.508 -18.225 1.00 92.50 189 ALA A CA 1
ATOM 1482 C C . ALA A 1 189 ? 3.380 -6.921 -18.600 1.00 92.50 189 ALA A C 1
ATOM 1484 O O . ALA A 1 189 ? 2.581 -7.848 -18.751 1.00 92.50 189 ALA A O 1
ATOM 1485 N N . ALA A 1 190 ? 4.703 -7.110 -18.648 1.00 92.19 190 ALA A N 1
ATOM 1486 C CA . ALA A 1 190 ? 5.325 -8.401 -18.924 1.00 92.19 190 ALA A CA 1
ATOM 1487 C C . ALA A 1 190 ? 5.095 -9.426 -17.810 1.00 92.19 190 ALA A C 1
ATOM 1489 O O . ALA A 1 190 ? 4.774 -10.578 -18.096 1.00 92.19 190 ALA A O 1
ATOM 1490 N N . ALA A 1 191 ? 5.213 -9.013 -16.547 1.00 92.75 191 ALA A N 1
ATOM 1491 C CA . ALA A 1 191 ? 5.023 -9.898 -15.404 1.00 92.75 191 ALA A CA 1
ATOM 1492 C C . ALA A 1 191 ? 3.565 -10.355 -15.236 1.00 92.75 191 ALA A C 1
ATOM 1494 O O . ALA A 1 191 ? 3.324 -11.470 -14.779 1.00 92.75 191 ALA A O 1
ATOM 1495 N N . LEU A 1 192 ? 2.599 -9.510 -15.606 1.00 93.44 192 LEU A N 1
ATOM 1496 C CA . LEU A 1 192 ? 1.177 -9.854 -15.593 1.00 93.44 192 LEU A CA 1
ATOM 1497 C C . LEU A 1 192 ? 0.722 -10.581 -16.864 1.00 93.44 192 LEU A C 1
ATOM 1499 O O . LEU A 1 192 ? -0.375 -11.134 -16.878 1.00 93.44 192 LEU A O 1
ATOM 1503 N N . GLY A 1 193 ? 1.531 -10.569 -17.926 1.00 94.00 193 GLY A N 1
ATOM 1504 C CA . GLY A 1 193 ? 1.153 -11.146 -19.211 1.00 94.00 193 GLY A CA 1
ATOM 1505 C C . GLY A 1 193 ? -0.084 -10.471 -19.810 1.00 94.00 193 GLY A C 1
ATOM 1506 O O . GLY A 1 193 ? -0.975 -11.155 -20.307 1.00 94.00 193 GLY A O 1
ATOM 1507 N N . THR A 1 194 ? -0.1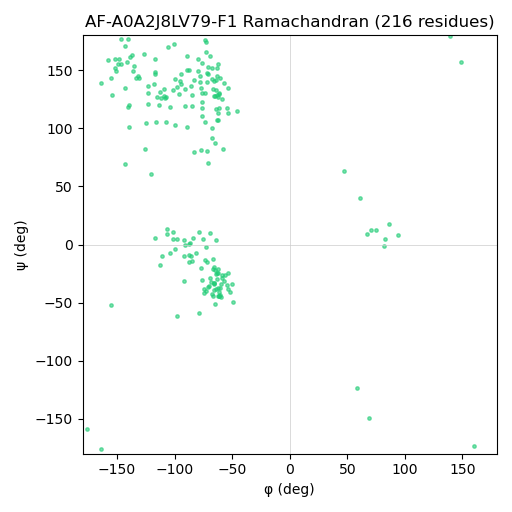91 -9.144 -19.688 1.00 94.25 194 THR A N 1
ATOM 1508 C CA . THR A 1 194 ? -1.324 -8.379 -20.228 1.00 94.25 194 THR A CA 1
ATOM 1509 C C . THR A 1 194 ? -0.926 -6.953 -20.577 1.00 94.25 194 THR A C 1
ATOM 1511 O O . THR A 1 194 ? -0.069 -6.348 -19.932 1.00 94.25 194 THR A O 1
ATOM 1514 N N . ASN A 1 195 ? -1.627 -6.381 -21.555 1.00 92.25 195 ASN A N 1
ATOM 1515 C CA . ASN A 1 195 ? -1.595 -4.944 -21.800 1.00 92.25 195 ASN A CA 1
ATOM 1516 C C . ASN A 1 195 ? -2.170 -4.195 -20.590 1.00 92.25 195 ASN A C 1
ATOM 1518 O O . ASN A 1 195 ? -3.134 -4.658 -19.966 1.00 92.25 195 ASN A O 1
ATOM 1522 N N . LEU A 1 196 ? -1.618 -3.019 -20.296 1.00 91.06 196 LEU A N 1
ATOM 1523 C CA . LEU A 1 196 ? -2.131 -2.112 -19.275 1.00 91.06 196 LEU A CA 1
ATOM 1524 C C . LEU A 1 196 ? -2.985 -1.024 -19.933 1.00 91.06 196 LEU A C 1
ATOM 1526 O O . LEU A 1 196 ? -2.618 -0.443 -20.949 1.00 91.06 196 LEU A O 1
ATOM 1530 N N . GLN A 1 197 ? -4.142 -0.718 -19.349 1.00 91.00 197 GLN A N 1
ATOM 1531 C CA . GLN A 1 197 ? -5.040 0.314 -19.877 1.00 91.00 197 GLN A CA 1
ATOM 1532 C C . GLN A 1 197 ? -4.597 1.708 -19.414 1.00 91.00 197 GLN A C 1
ATOM 1534 O O . GLN A 1 197 ? -5.164 2.265 -18.471 1.00 91.00 197 GLN A O 1
ATOM 1539 N N . VAL A 1 198 ? -3.578 2.278 -20.065 1.00 87.56 198 VAL A N 1
ATOM 1540 C CA . VAL A 1 198 ? -3.000 3.579 -19.665 1.00 87.56 198 VAL A CA 1
ATOM 1541 C C . VAL A 1 198 ? -3.141 4.685 -20.713 1.00 87.56 198 VAL A C 1
ATOM 1543 O O . VAL A 1 198 ? -2.683 5.802 -20.498 1.00 87.56 198 VAL A O 1
ATOM 1546 N N . GLN A 1 199 ? -3.858 4.433 -21.811 1.00 83.94 199 GLN A N 1
ATOM 1547 C CA . GLN A 1 199 ? -4.074 5.390 -22.910 1.00 83.94 199 GLN A CA 1
ATOM 1548 C C . GLN A 1 199 ? -4.632 6.764 -22.479 1.00 83.94 199 GLN A C 1
ATOM 1550 O O . GLN A 1 199 ? -4.450 7.757 -23.179 1.00 83.94 199 GLN A O 1
ATOM 1555 N N . PHE A 1 200 ? -5.326 6.824 -21.335 1.00 87.06 200 PHE A N 1
ATOM 1556 C CA . PHE A 1 200 ? -5.897 8.051 -20.765 1.00 87.06 200 PHE A CA 1
ATOM 1557 C C . PHE A 1 200 ? -5.142 8.557 -19.530 1.00 87.06 200 PHE A C 1
ATOM 1559 O O . PHE A 1 200 ? -5.619 9.461 -18.842 1.00 87.06 200 PHE A O 1
ATOM 1566 N N . TRP A 1 201 ? -3.981 7.984 -19.211 1.00 86.88 201 TRP A N 1
ATOM 1567 C CA . TRP A 1 201 ? -3.136 8.517 -18.150 1.00 86.88 201 TRP A CA 1
ATOM 1568 C C . TRP A 1 201 ? -2.585 9.876 -18.567 1.00 86.88 201 TRP A C 1
ATOM 1570 O O . TRP A 1 201 ? -2.253 10.119 -19.728 1.00 86.88 201 TRP A O 1
ATOM 1580 N N . HIS A 1 202 ? -2.490 10.788 -17.603 1.00 81.31 202 HIS A N 1
ATOM 1581 C CA . HIS A 1 202 ? -1.917 12.099 -17.858 1.00 81.31 202 HIS A CA 1
ATOM 1582 C C . HIS A 1 202 ? -0.457 11.945 -18.294 1.00 81.31 202 HIS A C 1
ATOM 1584 O O . HIS A 1 202 ? 0.392 11.473 -17.536 1.00 81.31 202 HIS A O 1
ATOM 1590 N N . LYS A 1 203 ? -0.167 12.371 -19.526 1.00 70.31 203 LYS A N 1
ATOM 1591 C CA . LYS A 1 203 ? 1.182 12.338 -20.082 1.00 70.31 203 LYS A CA 1
ATOM 1592 C C . LYS A 1 203 ? 2.094 13.240 -19.258 1.00 70.31 203 LYS A C 1
ATOM 1594 O O . LYS A 1 203 ? 1.946 14.461 -19.269 1.00 70.31 203 LYS A O 1
ATOM 1599 N N . THR A 1 204 ? 3.052 12.634 -18.570 1.00 68.38 204 THR A N 1
ATOM 1600 C CA . THR A 1 204 ? 4.114 13.372 -17.883 1.00 68.38 204 THR A CA 1
ATOM 1601 C C . THR A 1 204 ? 5.290 13.537 -18.841 1.00 68.38 204 THR A C 1
ATOM 1603 O O . THR A 1 204 ? 5.669 12.602 -19.544 1.00 68.38 204 THR A O 1
ATOM 1606 N N . VAL A 1 205 ? 5.838 14.748 -18.930 1.00 71.12 205 VAL A N 1
ATOM 1607 C CA . VAL A 1 205 ? 6.948 15.068 -19.837 1.00 71.12 205 VAL A CA 1
ATOM 1608 C C . VAL A 1 205 ? 8.273 14.726 -19.154 1.00 71.12 205 VAL A C 1
ATOM 1610 O O . VAL A 1 205 ? 8.464 15.066 -17.991 1.00 71.12 205 VAL A O 1
ATOM 1613 N N . GLY A 1 206 ? 9.199 14.096 -19.883 1.00 66.00 206 GLY A N 1
ATOM 1614 C CA . GLY A 1 206 ? 10.608 14.007 -19.479 1.00 66.00 206 GLY A CA 1
ATOM 1615 C C . GLY A 1 206 ? 10.997 12.850 -18.556 1.00 66.00 206 GLY A C 1
ATOM 1616 O O . GLY A 1 206 ? 12.058 12.934 -17.949 1.00 66.00 206 GLY A O 1
ATOM 1617 N N . ILE A 1 207 ? 10.182 11.793 -18.438 1.00 66.75 207 ILE A N 1
ATOM 1618 C CA . ILE A 1 207 ? 10.523 10.643 -17.584 1.00 66.75 207 ILE A CA 1
ATOM 1619 C C . ILE A 1 207 ? 11.140 9.503 -18.408 1.00 66.75 207 ILE A C 1
ATOM 1621 O O . ILE A 1 207 ? 12.313 9.221 -18.197 1.00 66.75 207 ILE A O 1
ATOM 1625 N N . LEU A 1 208 ? 10.434 8.918 -19.387 1.00 67.81 208 LEU A N 1
ATOM 1626 C CA . LEU A 1 208 ? 10.944 7.845 -20.266 1.00 67.81 208 LEU A CA 1
ATOM 1627 C C . LEU A 1 208 ? 10.261 7.880 -21.657 1.00 67.81 208 LEU A C 1
ATOM 1629 O O . LEU A 1 208 ? 9.110 8.321 -21.746 1.00 67.81 208 LEU A O 1
ATOM 1633 N N . PRO A 1 209 ? 10.940 7.473 -22.753 1.00 73.62 209 PRO A N 1
ATOM 1634 C CA . PRO A 1 209 ? 10.319 7.348 -24.074 1.00 73.62 209 PRO A CA 1
ATOM 1635 C C . PRO A 1 209 ? 9.344 6.162 -24.117 1.00 73.62 209 PRO A C 1
ATOM 1637 O O . PRO A 1 209 ? 9.577 5.138 -23.483 1.00 73.62 209 PRO A O 1
ATOM 1640 N N . SER A 1 210 ? 8.262 6.279 -24.890 1.00 73.81 210 SER A N 1
ATOM 1641 C CA . SER A 1 210 ? 7.333 5.163 -25.109 1.00 73.81 210 SER A CA 1
ATOM 1642 C C . SER A 1 210 ? 8.028 4.014 -25.848 1.00 73.81 210 SER A C 1
ATOM 1644 O O . SER A 1 210 ? 8.665 4.250 -26.877 1.00 73.81 210 SER A O 1
ATOM 1646 N N . ASN A 1 211 ? 7.860 2.782 -25.363 1.00 75.62 211 ASN A N 1
ATOM 1647 C CA . ASN A 1 211 ? 8.265 1.570 -26.071 1.00 75.62 211 ASN A CA 1
ATOM 1648 C C . ASN A 1 211 ? 7.023 0.830 -26.582 1.00 75.62 211 ASN A C 1
ATOM 1650 O O . ASN A 1 211 ? 6.309 0.200 -25.811 1.00 75.62 211 ASN A O 1
ATOM 1654 N N . CYS A 1 212 ? 6.778 0.902 -27.891 1.00 78.19 212 CYS A N 1
ATOM 1655 C CA . CYS A 1 212 ? 5.651 0.215 -28.531 1.00 78.19 212 CYS A CA 1
ATOM 1656 C C . CYS A 1 212 ? 6.053 -1.122 -29.179 1.00 78.19 212 CYS A C 1
ATOM 1658 O O . CYS A 1 212 ? 5.238 -1.731 -29.870 1.00 78.19 212 CYS A O 1
ATOM 1660 N N . SER A 1 213 ? 7.306 -1.559 -29.010 1.00 84.12 213 SER A N 1
ATOM 1661 C CA . SER A 1 213 ? 7.838 -2.771 -29.655 1.00 84.12 213 SER A CA 1
ATOM 1662 C C . SER A 1 213 ? 7.686 -4.027 -28.794 1.00 84.12 213 SER A C 1
ATOM 1664 O O . SER A 1 213 ? 7.928 -5.130 -29.281 1.00 84.12 213 SER A O 1
ATOM 1666 N N . ASP A 1 214 ? 7.297 -3.869 -27.528 1.00 83.81 214 ASP A N 1
ATOM 1667 C CA . ASP A 1 214 ? 7.130 -4.980 -26.597 1.00 83.81 214 ASP A CA 1
ATOM 1668 C C . ASP A 1 214 ? 5.837 -5.764 -26.862 1.00 83.81 214 ASP A C 1
ATOM 1670 O O . ASP A 1 214 ? 4.861 -5.262 -27.422 1.00 83.81 214 ASP A O 1
ATOM 1674 N N . ILE A 1 215 ? 5.820 -7.028 -26.429 1.00 89.25 215 ILE A N 1
ATOM 1675 C CA . ILE A 1 215 ? 4.661 -7.922 -26.586 1.00 89.25 215 ILE A CA 1
ATOM 1676 C C . ILE A 1 215 ? 3.440 -7.372 -25.835 1.00 89.25 215 ILE A C 1
ATOM 1678 O O . ILE A 1 215 ? 2.314 -7.479 -26.321 1.00 89.25 215 ILE A O 1
ATOM 1682 N N . TRP A 1 216 ? 3.671 -6.769 -24.667 1.00 89.38 216 TRP A N 1
ATOM 1683 C CA . TRP A 1 216 ? 2.636 -6.187 -23.821 1.00 89.38 216 TRP A CA 1
ATOM 1684 C C . TRP A 1 216 ? 2.731 -4.670 -23.848 1.00 89.38 216 TRP A C 1
ATOM 1686 O O . TRP A 1 216 ? 3.793 -4.102 -23.614 1.00 89.38 216 TRP A O 1
ATOM 1696 N N . GLN A 1 217 ? 1.608 -4.028 -24.142 1.00 85.88 217 GLN A N 1
ATOM 1697 C CA . GLN A 1 217 ? 1.534 -2.594 -24.384 1.00 85.88 217 GLN A CA 1
ATOM 1698 C C . GLN A 1 217 ? 1.138 -1.840 -23.113 1.00 85.88 217 GLN A C 1
ATOM 1700 O O . GLN A 1 217 ? 0.268 -2.286 -22.354 1.00 85.88 217 GLN A O 1
ATOM 1705 N N . VAL A 1 218 ? 1.777 -0.686 -22.927 1.00 83.94 218 VAL A N 1
ATOM 1706 C CA . VAL A 1 218 ? 1.498 0.321 -21.896 1.00 83.94 218 VAL A CA 1
ATOM 1707 C C . VAL A 1 218 ? 1.268 1.640 -22.620 1.00 83.94 218 VAL A C 1
ATOM 1709 O O . VAL A 1 218 ? 2.255 2.254 -23.073 1.00 83.94 218 VAL A O 1
#

Sequence (218 aa):
MIPLLLAALLCVPAGALTCYGDSGQPVDWFVVYKLPALRGSGEAAQRGLQYKYLDESSGGWRDGRGLINSPERAVGRSLQPLYRSNTSQLAFLLYNDQPPQPSKAQDSSMRGHTKGKQLTYTYPWVYNYQLEGIFAQEFPDLENVVKGHHVSQEPWNSSITLTSQAGALFQSFAKFSKFGDDLYSGWLAAALGTNLQVQFWHKTVGILPSNCSDIWQV

Organism: Pan troglodytes (NCBI:txid9598)

Nearest PDB structures (foldseek):
  5unb-assembly1_A  TM=8.282E-01  e=4.083E-07  Burkholderia thailandensis E264
  5i3e-assembly1_A  TM=8.177E-01  e=5.286E-06  Burkholderia thailandensis E264
  5unb-assembly1_B  TM=7.404E-01  e=6.745E-06  Burkholderia thailandensis E264
  6sgb-assembly1_F3  TM=3.517E-01  e=1.506E+00  Trypanosoma brucei brucei
  3wpr-assembly1_C  TM=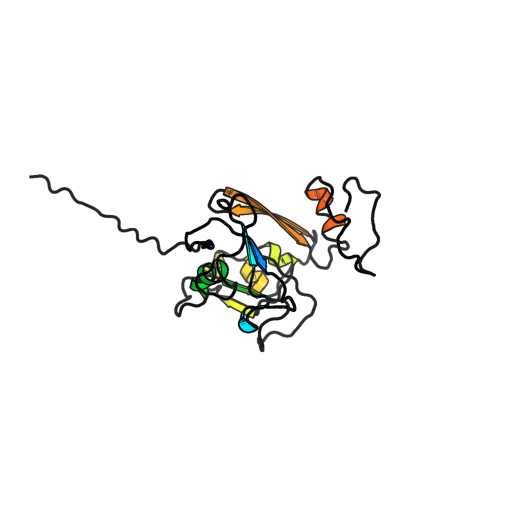3.596E-01  e=1.922E+00  Acinetobacter sp. Tol 5

Secondary structure (DSSP, 8-state):
------------------EE-TTSSEES-EEEEEPP--SSSS-GGGTT--EEEEETTSSS-EE-SS-TT-TTSHHHHHHGGGGSS--TT--EEEE-SSPSS--SSPP-TT-----GGGHHHH---EEEEE--THHHHH-HHHHHHHTT----SS-SEEEEEEE-TT--EEEEEEE-GGG-S-TIIIIIHHHHTS----TTS---SSS-----SSSS--

Solvent-accessible surface area (backbone atoms only — not comparable to full-atom values): 13832 Å² total; per-residue (Å²): 140,81,84,80,80,80,78,76,79,75,74,70,69,75,75,70,94,60,40,26,34,64,87,62,45,81,36,78,56,71,49,78,49,74,40,73,64,70,91,70,95,69,64,77,91,56,55,41,30,42,33,39,32,36,42,89,88,56,86,49,81,38,77,45,89,58,44,64,86,35,59,75,26,29,64,27,47,42,47,42,64,77,75,44,97,73,46,90,91,50,76,48,77,42,65,40,79,76,61,77,84,84,53,99,66,83,91,63,99,83,36,36,89,73,66,67,72,47,22,28,33,24,41,44,39,71,71,48,70,41,64,61,74,70,46,32,70,77,36,52,59,55,48,36,36,72,72,68,46,49,73,86,62,83,73,39,56,52,77,46,80,45,67,45,92,84,62,55,77,42,83,45,77,33,54,25,92,79,52,81,66,54,66,54,73,69,39,46,20,64,75,69,71,38,64,49,96,45,90,83,55,83,85,73,85,91,80,77,82,89,68,85,84,54,97,41,43,94

InterPro domains:
  IPR004947 Deoxyribonuclease II [PF03265] (18-116)
  IPR004947 Deoxyribonuclease II [PTHR10858] (3-116)

pLDDT: mean 83.29, std 15.13, range [38.0, 98.31]

Foldseek 3Di:
DDDPPPPPPPPVPPDDLFFAAFVRHTALDKDKAFDAFDPDDDDPVQGRQWIWMDGPPPPDIDTRPDGNPDLNGRNNVSCVQVPDPDCVVPWDWDFDLDDDPDQPDDRDNQAADDDALLNLLRQTGTRDTDQDDPNCVVRVSVVCSVVSHHDPDDPQKDWDWDATPVGDTDIDIGGHPPNVDDCVVSPDQVVVVEADPCPPPDDDPDDDDADPPDPHHD